Protein AF-A0A6C2UDH4-F1 (afdb_monomer)

Mean predicted aligned error: 11.3 Å

Sequence (331 aa):
MIAALQPVWPNYKELEVYKDGSHGLAPGASGFAGVPMIAIPVRMITENPSVWDLKYEVKTYRDIALELASEAQKTLDYTYEVFVGDDNLIRYPETMQRSEWHGNVYIYNRVFPVMSGAIPLAEAYEIFGIHSDSVKKIDAVNQAMIDFLVADMTFHAVNGAECVRYPYSDEAQEKNPEQSEDFTHGSFDSRDFQLFYQSGRYDFGERYVQAMANTLVEVLDKGKGEFAERLNGKGTAKKGTPISYDGYIWYAAYRPEVYDIIIDHVLKNNIALKDSRYDSYCLFEILKLKDSRGGTPKLIYSNSFDDESSLNDWIIEGPGQVAIENGQLRI

Organism: NCBI:txid2750658

Radius of gyration: 21.18 Å; Cα contacts (8 Å, |Δi|>4): 458; chains: 1; bounding box: 54×56×51 Å

Structure (mmCIF, N/CA/C/O backbone):
data_AF-A0A6C2UDH4-F1
#
_entry.id   AF-A0A6C2UDH4-F1
#
loop_
_atom_site.group_PDB
_atom_site.id
_atom_site.type_symbol
_atom_site.label_atom_id
_atom_site.label_alt_id
_atom_site.label_comp_id
_atom_site.label_asym_id
_atom_site.label_entity_id
_atom_site.label_seq_id
_atom_site.pdbx_PDB_ins_code
_atom_site.Cartn_x
_atom_site.Cartn_y
_atom_site.Cartn_z
_atom_site.occupancy
_atom_site.B_iso_or_equiv
_atom_site.auth_seq_id
_atom_site.auth_comp_id
_atom_site.auth_asym_id
_atom_site.auth_atom_id
_atom_site.pdbx_PDB_model_num
ATOM 1 N N . MET A 1 1 ? 29.841 23.645 -13.293 1.00 33.03 1 MET A N 1
ATOM 2 C CA . MET A 1 1 ? 29.483 22.216 -13.201 1.00 33.03 1 MET A CA 1
ATOM 3 C C . MET A 1 1 ? 28.426 22.111 -12.122 1.00 33.03 1 MET A C 1
ATOM 5 O O . MET A 1 1 ? 28.767 22.232 -10.955 1.00 33.03 1 MET A O 1
ATOM 9 N N . ILE A 1 2 ? 27.155 22.029 -12.508 1.00 31.11 2 ILE A N 1
ATOM 10 C CA . ILE A 1 2 ? 26.091 21.674 -11.566 1.00 31.11 2 ILE A CA 1
ATOM 11 C C . ILE A 1 2 ? 26.262 20.171 -11.371 1.00 31.11 2 ILE A C 1
ATOM 13 O O . ILE A 1 2 ? 26.204 19.426 -12.347 1.00 31.11 2 ILE A O 1
ATOM 17 N N . ALA A 1 3 ? 26.617 19.742 -10.161 1.00 30.36 3 ALA A N 1
ATOM 18 C CA . ALA A 1 3 ? 26.612 18.326 -9.836 1.00 30.36 3 ALA A CA 1
ATOM 19 C C . ALA A 1 3 ? 25.182 17.835 -10.069 1.00 30.36 3 ALA A C 1
ATOM 21 O O . ALA A 1 3 ? 24.257 18.356 -9.446 1.00 30.36 3 ALA A O 1
ATOM 22 N N . ALA A 1 4 ? 24.999 16.911 -11.012 1.00 33.75 4 ALA A N 1
ATOM 23 C CA . ALA A 1 4 ? 23.725 16.241 -11.190 1.00 33.75 4 ALA A CA 1
ATOM 24 C C . ALA A 1 4 ? 23.351 15.634 -9.833 1.00 33.75 4 ALA A C 1
ATOM 26 O O . ALA A 1 4 ? 24.077 14.776 -9.325 1.00 33.75 4 ALA A O 1
ATOM 27 N N . LEU A 1 5 ? 22.278 16.138 -9.223 1.00 31.67 5 LEU A N 1
ATOM 28 C CA . LEU A 1 5 ? 21.636 15.507 -8.078 1.00 31.67 5 LEU A CA 1
ATOM 29 C C . LEU A 1 5 ? 21.154 14.142 -8.566 1.00 31.67 5 LEU A C 1
ATOM 31 O O . LEU A 1 5 ? 20.098 14.026 -9.178 1.00 31.67 5 LEU A O 1
ATOM 35 N N . GLN A 1 6 ? 21.985 13.122 -8.375 1.00 31.03 6 GLN A N 1
ATOM 36 C CA . GLN A 1 6 ? 21.560 11.743 -8.541 1.00 31.03 6 GLN A CA 1
ATOM 37 C C . GLN A 1 6 ? 20.528 11.471 -7.442 1.00 31.03 6 GLN A C 1
ATOM 39 O O . GLN A 1 6 ? 20.797 11.823 -6.286 1.00 31.03 6 GLN A O 1
ATOM 44 N N . PRO A 1 7 ? 19.358 10.895 -7.760 1.00 38.94 7 PRO A N 1
ATOM 45 C CA . PRO A 1 7 ? 18.437 10.462 -6.724 1.00 38.94 7 PRO A CA 1
ATOM 46 C C . PRO A 1 7 ? 19.180 9.530 -5.762 1.00 38.94 7 PRO A C 1
ATOM 48 O O . PRO A 1 7 ? 19.950 8.662 -6.176 1.00 38.94 7 PRO A O 1
ATOM 51 N N . VAL A 1 8 ? 19.013 9.762 -4.459 1.00 37.34 8 VAL A N 1
ATOM 52 C CA . VAL A 1 8 ? 19.563 8.868 -3.440 1.00 37.34 8 VAL A CA 1
ATOM 53 C C . VAL A 1 8 ? 18.753 7.583 -3.516 1.00 37.34 8 VAL A C 1
ATOM 55 O O . VAL A 1 8 ? 17.574 7.565 -3.172 1.00 37.34 8 VAL A O 1
ATOM 58 N N . TRP A 1 9 ? 19.374 6.527 -4.031 1.00 50.94 9 TRP A N 1
ATOM 59 C CA . TRP A 1 9 ? 18.718 5.239 -4.194 1.00 50.94 9 TRP A CA 1
ATOM 60 C C . TRP A 1 9 ? 18.527 4.567 -2.827 1.00 50.94 9 TRP A C 1
ATOM 62 O O . TRP A 1 9 ? 19.480 4.517 -2.051 1.00 50.94 9 TRP A O 1
ATOM 72 N N . PRO A 1 10 ? 17.354 3.984 -2.529 1.00 50.88 10 PRO A N 1
ATOM 73 C CA . PRO A 1 10 ? 17.088 3.262 -1.281 1.00 50.88 10 PRO A CA 1
ATOM 74 C C . PRO A 1 10 ? 17.859 1.932 -1.163 1.00 50.88 10 PRO A C 1
ATOM 76 O O . PRO A 1 10 ? 17.704 1.210 -0.186 1.00 50.88 10 PRO A O 1
ATOM 79 N N . ASN A 1 11 ? 18.736 1.615 -2.122 1.00 50.16 11 ASN A N 1
ATOM 80 C CA . ASN A 1 11 ? 19.504 0.367 -2.232 1.00 50.16 11 ASN A CA 1
ATOM 81 C C . ASN A 1 11 ? 20.548 0.150 -1.119 1.00 50.16 11 ASN A C 1
ATOM 83 O O . ASN A 1 11 ? 21.399 -0.737 -1.226 1.00 50.16 11 ASN A O 1
ATOM 87 N N . TYR A 1 12 ? 20.546 0.966 -0.068 1.00 51.47 12 TYR A N 1
ATOM 88 C CA . TYR A 1 12 ? 21.524 0.860 0.999 1.00 51.47 12 TYR A CA 1
ATOM 89 C C . TYR A 1 12 ? 21.081 -0.162 2.039 1.00 51.47 12 TYR A C 1
ATOM 91 O O . TYR A 1 12 ? 19.993 -0.093 2.604 1.00 51.47 12 TYR A O 1
ATOM 99 N N . LYS A 1 13 ? 21.996 -1.089 2.339 1.00 51.75 13 LYS A N 1
ATOM 100 C CA . LYS A 1 13 ? 21.988 -1.854 3.584 1.00 51.75 13 LYS A CA 1
ATOM 101 C C . LYS A 1 13 ? 22.078 -0.848 4.727 1.00 51.75 13 LYS A C 1
ATOM 103 O O . LYS A 1 13 ? 23.174 -0.391 5.052 1.00 51.75 13 LYS A O 1
ATOM 108 N N . GLU A 1 14 ? 20.948 -0.470 5.306 1.00 51.66 14 GLU A N 1
ATOM 109 C CA . GLU A 1 14 ? 20.968 0.242 6.574 1.00 51.66 14 GLU A CA 1
ATOM 110 C C . GLU A 1 14 ? 21.527 -0.728 7.618 1.00 51.66 14 GLU A C 1
ATOM 112 O O . GLU A 1 14 ? 20.911 -1.731 7.975 1.00 51.66 14 GLU A O 1
ATOM 117 N N . LEU A 1 15 ? 22.766 -0.474 8.031 1.00 54.81 15 LEU A N 1
ATOM 118 C CA . LEU A 1 15 ? 23.363 -1.119 9.186 1.00 54.81 15 LEU A CA 1
ATOM 119 C C . LEU A 1 15 ? 22.998 -0.266 10.396 1.00 54.81 15 LEU A C 1
ATOM 121 O O . LEU A 1 15 ? 23.432 0.881 10.505 1.00 54.81 15 LEU A O 1
ATOM 125 N N . GLU A 1 16 ? 22.192 -0.814 11.298 1.00 55.91 16 GLU A N 1
ATOM 126 C CA . GLU A 1 16 ? 21.960 -0.196 12.596 1.00 55.91 16 GLU A CA 1
ATOM 127 C C . GLU A 1 16 ? 23.216 -0.417 13.448 1.00 55.91 16 GLU A C 1
ATOM 129 O O . GLU A 1 16 ? 23.637 -1.557 13.667 1.00 55.91 16 GLU A O 1
ATOM 134 N N . VAL A 1 17 ? 23.838 0.680 13.891 1.00 57.19 17 VAL A N 1
ATOM 135 C CA . VAL A 1 17 ? 24.958 0.645 14.839 1.00 57.19 17 VAL A CA 1
ATOM 136 C C . VAL A 1 17 ? 24.384 0.722 16.247 1.00 57.19 17 VAL A C 1
ATOM 138 O O . VAL A 1 17 ? 23.840 1.751 16.653 1.00 57.19 17 VAL A O 1
ATOM 141 N N . TYR A 1 18 ? 24.503 -0.367 16.999 1.00 57.31 18 TYR A N 1
ATOM 142 C CA . TYR A 1 18 ? 23.990 -0.445 18.363 1.00 57.31 18 TYR A CA 1
ATOM 143 C C . TYR A 1 18 ? 24.961 0.188 19.371 1.00 57.31 18 TYR A C 1
ATOM 145 O O . TYR A 1 18 ? 26.121 0.480 19.077 1.00 57.31 18 TYR A O 1
ATOM 153 N N . LYS A 1 19 ? 24.482 0.415 20.604 1.00 58.91 19 LYS A N 1
ATOM 154 C CA . LYS A 1 19 ? 25.252 1.062 21.688 1.00 58.91 19 LYS A CA 1
ATOM 155 C C . LYS A 1 19 ? 26.548 0.328 22.058 1.00 58.91 19 LYS A C 1
ATOM 157 O O . LYS A 1 19 ? 27.439 0.951 22.628 1.00 58.91 19 LYS A O 1
ATOM 162 N N . ASP A 1 20 ? 26.637 -0.967 21.771 1.00 64.12 20 ASP A N 1
ATOM 163 C CA . ASP A 1 20 ? 27.821 -1.802 21.995 1.00 64.12 20 ASP A CA 1
ATOM 164 C C . ASP A 1 20 ? 28.807 -1.798 20.808 1.00 64.12 20 ASP A C 1
ATOM 166 O O . ASP A 1 20 ? 29.849 -2.448 20.870 1.00 64.12 20 ASP A O 1
ATOM 170 N N . GLY A 1 21 ? 28.505 -1.048 19.742 1.00 54.22 21 GLY A N 1
ATOM 171 C CA . GLY A 1 21 ? 29.317 -0.959 18.529 1.00 54.22 21 GLY A CA 1
ATOM 172 C C . GLY A 1 21 ? 29.121 -2.120 17.550 1.00 54.22 21 GLY A C 1
ATOM 173 O O . GLY A 1 21 ? 29.803 -2.162 16.522 1.00 54.22 21 GLY A O 1
ATOM 174 N N . SER A 1 22 ? 28.209 -3.054 17.837 1.00 56.75 22 SER A N 1
ATOM 175 C CA . SER A 1 22 ? 27.796 -4.076 16.876 1.00 56.75 22 SER A CA 1
ATOM 176 C C . SER A 1 22 ? 26.970 -3.464 15.738 1.00 56.75 22 SER A C 1
ATOM 178 O O . SER A 1 22 ? 26.375 -2.392 15.874 1.00 56.75 22 SER A O 1
ATOM 180 N N . HIS A 1 23 ? 26.975 -4.146 14.592 1.00 50.62 23 HIS A N 1
ATOM 181 C CA . HIS A 1 23 ? 26.212 -3.758 13.409 1.00 50.62 23 HIS A CA 1
ATOM 182 C C . HIS A 1 23 ? 25.190 -4.854 13.120 1.00 50.62 23 HIS A C 1
ATOM 184 O O . HIS A 1 23 ? 25.575 -6.002 12.894 1.00 50.62 23 HIS A O 1
ATOM 190 N N . GLY A 1 24 ? 23.909 -4.503 13.086 1.00 51.31 24 GLY A N 1
ATOM 191 C CA . GLY A 1 24 ? 22.845 -5.390 12.620 1.00 51.31 24 GLY A CA 1
ATOM 192 C C . GLY A 1 24 ? 22.202 -4.847 11.353 1.00 51.31 24 GLY A C 1
ATOM 193 O O . GLY A 1 24 ? 22.297 -3.654 11.071 1.00 51.31 24 GLY A O 1
ATOM 194 N N . LEU A 1 25 ? 21.527 -5.709 10.593 1.00 53.38 25 LEU A N 1
ATOM 195 C CA . LEU A 1 25 ? 20.581 -5.226 9.589 1.00 53.38 25 LEU A CA 1
ATOM 196 C C . LEU A 1 25 ? 19.527 -4.381 10.315 1.00 53.38 25 LEU A C 1
ATOM 198 O O . LEU A 1 25 ? 18.934 -4.845 11.293 1.00 53.38 25 LEU A O 1
ATOM 202 N N . ALA A 1 26 ? 19.335 -3.137 9.881 1.00 54.84 26 ALA A N 1
ATOM 203 C CA . ALA A 1 26 ? 18.184 -2.361 10.309 1.00 54.84 26 ALA A CA 1
ATOM 204 C C . ALA A 1 26 ? 16.909 -3.111 9.882 1.00 54.84 26 ALA A C 1
ATOM 206 O O . ALA A 1 26 ? 16.942 -3.837 8.881 1.00 54.84 26 ALA A O 1
ATOM 207 N N . PRO A 1 27 ? 15.785 -2.964 10.605 1.00 51.91 27 PRO A N 1
ATOM 208 C CA . PRO A 1 27 ? 14.504 -3.487 10.150 1.00 51.91 27 PRO A CA 1
ATOM 209 C C . PRO A 1 27 ? 14.171 -2.871 8.785 1.00 51.91 27 PRO A C 1
ATOM 211 O O . PRO A 1 27 ? 13.689 -1.745 8.694 1.00 51.91 27 PRO A O 1
ATOM 214 N N . GLY A 1 28 ? 14.484 -3.616 7.721 1.00 46.00 28 GLY A N 1
ATOM 215 C CA . GLY A 1 28 ? 14.594 -3.115 6.351 1.00 46.00 28 GLY A CA 1
ATOM 216 C C . GLY A 1 28 ? 13.307 -2.540 5.768 1.00 46.00 28 GLY A C 1
ATOM 217 O O . GLY A 1 28 ? 13.351 -1.886 4.734 1.00 46.00 28 GLY A O 1
ATOM 218 N N . ALA A 1 29 ? 12.172 -2.693 6.444 1.00 49.12 29 ALA A N 1
ATOM 219 C CA . ALA A 1 29 ? 10.914 -2.107 6.023 1.00 49.12 29 ALA A CA 1
ATOM 220 C C . ALA A 1 29 ? 10.953 -0.577 5.819 1.00 49.12 29 ALA A C 1
ATOM 222 O O . ALA A 1 29 ? 10.286 -0.084 4.917 1.00 49.12 29 ALA A O 1
ATOM 223 N N . SER A 1 30 ? 11.752 0.186 6.581 1.00 48.69 30 SER A N 1
ATOM 224 C CA . SER A 1 30 ? 11.913 1.632 6.323 1.00 48.69 30 SER A CA 1
ATOM 225 C C . SER A 1 30 ? 12.768 1.933 5.090 1.00 48.69 30 SER A C 1
ATOM 227 O O . SER A 1 30 ? 12.485 2.897 4.383 1.00 48.69 30 SER A O 1
ATOM 229 N N . GLY A 1 31 ? 13.779 1.106 4.809 1.00 52.03 31 GLY A N 1
ATOM 230 C CA . GLY A 1 31 ? 14.646 1.251 3.635 1.00 52.03 31 GLY A CA 1
ATOM 231 C C . GLY A 1 31 ? 13.957 0.821 2.338 1.00 52.03 31 GLY A C 1
ATOM 232 O O . GLY A 1 31 ? 14.077 1.490 1.316 1.00 52.03 31 GLY A O 1
ATOM 233 N N . PHE A 1 32 ? 13.162 -0.252 2.379 1.00 59.91 32 PHE A N 1
ATOM 234 C CA . PHE A 1 32 ? 12.452 -0.774 1.207 1.00 59.91 32 PHE A CA 1
ATOM 235 C C . PHE A 1 32 ? 11.132 -0.045 0.911 1.00 59.91 32 PHE A C 1
ATOM 237 O O . PHE A 1 32 ? 10.634 -0.125 -0.209 1.00 59.91 32 PHE A O 1
ATOM 244 N N . ALA A 1 33 ? 10.595 0.736 1.857 1.00 58.16 33 ALA A N 1
ATOM 245 C CA . ALA A 1 33 ? 9.424 1.591 1.627 1.00 58.16 33 ALA A CA 1
ATOM 246 C C . ALA A 1 33 ? 9.646 2.679 0.557 1.00 58.16 33 ALA A C 1
ATOM 248 O O . ALA A 1 33 ? 8.698 3.341 0.142 1.00 58.16 33 ALA A O 1
ATOM 249 N N . GLY A 1 34 ? 10.885 2.864 0.087 1.00 67.56 34 GLY A N 1
ATOM 250 C CA . GLY A 1 34 ? 11.201 3.725 -1.049 1.00 67.56 34 GLY A CA 1
ATOM 251 C C . GLY A 1 34 ? 10.910 3.110 -2.424 1.00 67.56 34 GLY A C 1
ATOM 252 O O . GLY A 1 34 ? 10.870 3.859 -3.397 1.00 67.56 34 GLY A O 1
ATOM 253 N N . VAL A 1 35 ? 10.690 1.790 -2.543 1.00 77.75 35 VAL A N 1
ATOM 254 C CA . VAL A 1 35 ? 10.444 1.137 -3.849 1.00 77.75 35 VAL A CA 1
ATOM 255 C C . VAL A 1 35 ? 9.251 1.756 -4.597 1.00 77.75 35 VAL A C 1
ATOM 257 O O . VAL A 1 35 ? 9.420 2.070 -5.778 1.00 77.75 35 VAL A O 1
ATOM 260 N N . PRO A 1 36 ? 8.096 2.048 -3.956 1.00 77.94 36 PRO A N 1
ATOM 261 C CA . PRO A 1 36 ? 6.997 2.764 -4.606 1.00 77.94 36 PRO A CA 1
ATOM 262 C C . PRO A 1 36 ? 7.407 4.101 -5.241 1.00 77.94 36 PRO A C 1
ATOM 264 O O . PRO A 1 36 ? 6.952 4.420 -6.337 1.00 77.94 36 PRO A O 1
ATOM 267 N N . MET A 1 37 ? 8.319 4.859 -4.616 1.00 73.75 37 MET A N 1
ATOM 268 C CA . MET A 1 37 ? 8.774 6.158 -5.140 1.00 73.75 37 MET A CA 1
ATOM 269 C C . MET A 1 37 ? 9.516 6.036 -6.478 1.00 73.75 37 MET A C 1
ATOM 271 O O . MET A 1 37 ? 9.557 6.998 -7.242 1.00 73.75 37 MET A O 1
ATOM 275 N N . ILE A 1 38 ? 10.097 4.867 -6.763 1.00 81.38 38 ILE A N 1
ATOM 276 C CA . ILE A 1 38 ? 10.789 4.572 -8.024 1.00 81.38 38 ILE A CA 1
ATOM 277 C C . ILE A 1 38 ? 9.836 3.887 -9.007 1.00 81.38 38 ILE A C 1
ATOM 279 O O . ILE A 1 38 ? 9.791 4.251 -10.182 1.00 81.38 38 ILE A O 1
ATOM 283 N N . ALA A 1 39 ? 9.059 2.914 -8.532 1.00 84.00 39 ALA A N 1
ATOM 284 C CA . ALA A 1 39 ? 8.204 2.083 -9.372 1.00 84.00 39 ALA A CA 1
ATOM 285 C C . ALA A 1 39 ? 6.995 2.846 -9.948 1.00 84.00 39 ALA A C 1
ATOM 287 O O . ALA A 1 39 ? 6.574 2.559 -11.068 1.00 84.00 39 ALA A O 1
ATOM 288 N N . ILE A 1 40 ? 6.469 3.857 -9.243 1.00 81.31 40 ILE A N 1
ATOM 289 C CA . ILE A 1 40 ? 5.357 4.683 -9.744 1.00 81.31 40 ILE A CA 1
ATOM 290 C C . ILE A 1 40 ? 5.755 5.447 -11.024 1.00 81.31 40 ILE A C 1
ATOM 292 O O . ILE A 1 40 ? 5.081 5.261 -12.039 1.00 81.31 40 ILE A O 1
ATOM 296 N N . PRO A 1 41 ? 6.851 6.238 -11.059 1.00 84.06 41 PRO A N 1
ATOM 297 C CA . PRO A 1 41 ? 7.319 6.859 -12.300 1.00 84.06 41 PRO A CA 1
ATOM 298 C C . PRO A 1 41 ? 7.577 5.863 -13.438 1.00 84.06 41 PRO A C 1
ATOM 300 O O . PRO A 1 41 ? 7.275 6.169 -14.592 1.00 84.06 41 PRO A O 1
ATOM 303 N N . VAL A 1 42 ? 8.104 4.669 -13.130 1.00 89.44 42 VAL A N 1
ATOM 304 C CA . VAL A 1 42 ? 8.303 3.600 -14.124 1.00 89.44 42 VAL A CA 1
ATOM 305 C C . VAL A 1 42 ? 6.975 3.234 -14.770 1.00 89.44 42 VAL A C 1
ATOM 307 O O . VAL A 1 42 ? 6.864 3.289 -15.994 1.00 89.44 42 VAL A O 1
ATOM 310 N N . ARG A 1 43 ? 5.955 2.915 -13.969 1.00 84.75 43 ARG A N 1
ATOM 311 C CA . ARG A 1 43 ? 4.621 2.581 -14.472 1.00 84.75 43 ARG A CA 1
ATOM 312 C C . ARG A 1 43 ? 4.008 3.730 -15.265 1.00 84.75 43 ARG A C 1
ATOM 314 O O . ARG A 1 43 ? 3.559 3.493 -16.380 1.00 84.75 43 ARG A O 1
ATOM 321 N N . MET A 1 44 ? 4.077 4.965 -14.759 1.00 85.38 44 MET A N 1
ATOM 322 C CA . MET A 1 44 ? 3.554 6.148 -15.458 1.00 85.38 44 MET A CA 1
ATOM 323 C C . MET A 1 44 ? 4.149 6.303 -16.861 1.00 85.38 44 MET A C 1
ATOM 325 O O . MET A 1 44 ? 3.420 6.559 -17.813 1.00 85.38 44 MET A O 1
ATOM 329 N N . ILE A 1 45 ? 5.464 6.139 -17.017 1.00 88.12 45 ILE A N 1
ATOM 330 C CA . ILE A 1 45 ? 6.095 6.189 -18.341 1.00 88.12 45 ILE A CA 1
ATOM 331 C C . ILE A 1 45 ? 5.669 4.980 -19.179 1.00 88.12 45 ILE A C 1
ATOM 333 O O . ILE A 1 45 ? 5.366 5.110 -20.364 1.00 88.12 45 ILE A O 1
ATOM 337 N N . THR A 1 46 ? 5.650 3.796 -18.576 1.00 90.12 46 THR A N 1
ATOM 338 C CA . THR A 1 46 ?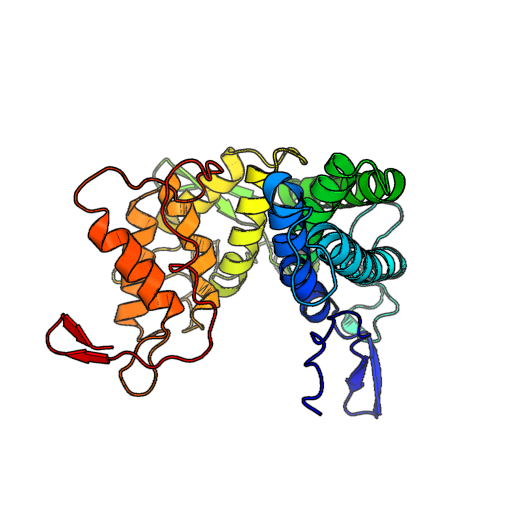 5.423 2.537 -19.288 1.00 90.12 46 THR A CA 1
ATOM 339 C C . THR A 1 46 ? 3.998 2.428 -19.837 1.00 90.12 46 THR A C 1
ATOM 341 O O . THR A 1 46 ? 3.823 2.030 -20.985 1.00 90.12 46 THR A O 1
ATOM 344 N N . GLU A 1 47 ? 2.988 2.872 -19.090 1.00 88.88 47 GLU A N 1
ATOM 345 C CA . GLU A 1 47 ? 1.584 2.905 -19.526 1.00 88.88 47 GLU A CA 1
ATOM 346 C C . GLU A 1 47 ? 1.306 3.958 -20.616 1.00 88.88 47 GLU A C 1
ATOM 348 O O . GLU A 1 47 ? 0.241 3.936 -21.231 1.00 88.88 47 GLU A O 1
ATOM 353 N N . ASN A 1 48 ? 2.262 4.851 -20.907 1.00 90.56 48 ASN A N 1
ATOM 354 C CA . ASN A 1 48 ? 2.098 5.948 -21.860 1.00 90.56 48 ASN A CA 1
ATOM 355 C C . ASN A 1 48 ? 3.119 5.889 -23.011 1.00 90.56 48 ASN A C 1
ATOM 357 O O . ASN A 1 48 ? 4.071 6.673 -23.045 1.00 90.56 48 ASN A O 1
ATOM 361 N N . PRO A 1 49 ? 2.916 5.022 -24.024 1.00 92.38 49 PRO A N 1
ATOM 362 C CA . PRO A 1 49 ? 3.834 4.897 -25.158 1.00 92.38 49 PRO A CA 1
ATOM 363 C C . PRO A 1 49 ? 4.109 6.199 -25.919 1.00 92.38 49 PRO A C 1
ATOM 365 O O . PRO A 1 49 ? 5.171 6.351 -26.518 1.00 92.38 49 PRO A O 1
ATOM 368 N N . SER A 1 50 ? 3.183 7.161 -25.879 1.00 94.44 50 SER A N 1
ATOM 369 C CA . SER A 1 50 ? 3.333 8.468 -26.531 1.00 94.44 50 SER A CA 1
ATOM 370 C C . SER A 1 50 ? 4.506 9.293 -25.993 1.00 94.44 50 SER A C 1
ATOM 372 O O . SER A 1 50 ? 5.039 10.124 -26.729 1.00 94.44 50 SER A O 1
ATOM 374 N N . VAL A 1 51 ? 4.936 9.067 -24.744 1.00 92.56 51 VAL A N 1
ATOM 375 C CA . VAL A 1 51 ? 6.078 9.783 -24.155 1.00 92.56 51 VAL A CA 1
ATOM 376 C C . VAL A 1 51 ? 7.403 9.047 -24.325 1.00 92.56 51 VAL A C 1
ATOM 378 O O . VAL A 1 51 ? 8.447 9.640 -24.071 1.00 92.56 51 VAL A O 1
ATOM 381 N N . TRP A 1 52 ? 7.398 7.785 -24.768 1.00 93.31 52 TRP A N 1
ATOM 382 C CA . TRP A 1 52 ? 8.583 6.919 -24.745 1.00 93.31 52 TRP A CA 1
ATOM 383 C C . TRP A 1 52 ? 9.786 7.509 -25.475 1.00 93.31 52 TRP A C 1
ATOM 385 O O . TRP A 1 52 ? 10.884 7.460 -24.928 1.00 93.31 52 TRP A O 1
ATOM 395 N N . ASP A 1 53 ? 9.572 8.096 -26.655 1.00 96.38 53 ASP A N 1
ATOM 396 C CA . ASP A 1 53 ? 10.632 8.677 -27.489 1.00 96.38 53 ASP A CA 1
ATOM 397 C C . ASP A 1 53 ? 10.941 10.148 -27.157 1.00 96.38 53 ASP A C 1
ATOM 399 O O . ASP A 1 53 ? 11.922 10.710 -27.662 1.00 96.38 53 ASP A O 1
ATOM 403 N N . LEU A 1 54 ? 10.130 10.788 -26.302 1.00 95.62 54 LEU A N 1
ATOM 404 C CA . LEU A 1 54 ? 10.435 12.123 -25.792 1.00 95.62 54 LEU A CA 1
ATOM 405 C C . LEU A 1 54 ? 11.702 12.057 -24.938 1.00 95.62 54 LEU A C 1
ATOM 407 O O . LEU A 1 54 ? 12.013 11.033 -24.326 1.00 95.62 54 LEU A O 1
ATOM 411 N N . LYS A 1 55 ? 12.453 13.158 -24.904 1.00 91.81 55 LYS A N 1
ATOM 412 C CA . LYS A 1 55 ? 13.746 13.210 -24.221 1.00 91.81 55 LYS A CA 1
ATOM 413 C C . LYS A 1 55 ? 13.721 14.155 -23.037 1.00 91.81 55 LYS A C 1
ATOM 415 O O . LYS A 1 55 ? 13.264 15.289 -23.160 1.00 91.81 55 LYS A O 1
ATOM 420 N N . TYR A 1 56 ? 14.316 13.699 -21.943 1.00 86.56 56 TYR A N 1
ATOM 421 C CA . TYR A 1 56 ? 14.772 14.547 -20.854 1.00 86.56 56 TYR A CA 1
ATOM 422 C C . TYR A 1 56 ? 16.303 14.549 -20.875 1.00 86.56 56 TYR A C 1
ATOM 424 O O . TYR A 1 56 ? 16.949 13.501 -20.803 1.00 86.56 56 TYR A O 1
ATOM 432 N N . GLU A 1 57 ? 16.883 15.735 -21.064 1.00 89.38 57 GLU A N 1
ATOM 433 C CA . GLU A 1 57 ? 18.296 15.906 -21.415 1.00 89.38 57 GLU A CA 1
ATOM 434 C C . GLU A 1 57 ? 18.695 15.057 -22.641 1.00 89.38 57 GLU A C 1
ATOM 436 O O . GLU A 1 57 ? 18.308 15.361 -23.770 1.00 89.38 57 GLU A O 1
ATOM 441 N N . VAL A 1 58 ? 19.478 13.994 -22.437 1.00 91.06 58 VAL A N 1
ATOM 442 C CA . VAL A 1 58 ? 19.999 13.122 -23.501 1.00 91.06 58 VAL A CA 1
ATOM 443 C C . VAL A 1 58 ? 19.329 11.748 -23.554 1.00 91.06 58 VAL A C 1
ATOM 445 O O . VAL A 1 58 ? 19.561 11.017 -24.518 1.00 91.06 58 VAL A O 1
ATOM 448 N N . LYS A 1 59 ? 18.510 11.392 -22.557 1.00 93.19 59 LYS A N 1
ATOM 449 C CA . LYS A 1 59 ? 17.862 10.077 -22.440 1.00 93.19 59 LYS A CA 1
ATOM 450 C C . LYS A 1 59 ? 16.407 10.157 -22.886 1.00 93.19 59 LYS A C 1
ATOM 452 O O . LYS A 1 59 ? 15.746 11.171 -22.665 1.00 93.19 59 LYS A O 1
ATOM 457 N N . THR A 1 60 ? 15.911 9.096 -23.517 1.00 96.25 60 THR A N 1
ATOM 458 C CA . THR A 1 60 ? 14.470 8.969 -23.762 1.00 96.25 60 THR A CA 1
ATOM 459 C C . THR A 1 60 ? 13.746 8.643 -22.452 1.00 96.25 60 THR A C 1
ATOM 461 O O . THR A 1 60 ? 14.358 8.077 -21.542 1.00 96.25 60 THR A O 1
ATOM 464 N N . TYR A 1 61 ? 12.457 8.966 -22.323 1.00 92.50 61 TYR A N 1
ATOM 465 C CA . TYR A 1 61 ? 11.696 8.545 -21.138 1.00 92.50 61 TYR A CA 1
ATOM 466 C C . TYR A 1 61 ? 11.671 7.023 -21.004 1.00 92.50 61 TYR A C 1
ATOM 468 O O . TYR A 1 61 ? 11.743 6.517 -19.887 1.00 92.50 61 TYR A O 1
ATOM 476 N N . ARG A 1 62 ? 11.665 6.284 -22.120 1.00 95.00 62 ARG A N 1
ATOM 477 C CA . ARG A 1 62 ? 11.804 4.825 -22.090 1.00 95.00 62 ARG A CA 1
ATOM 478 C C . ARG A 1 62 ? 13.123 4.379 -21.452 1.00 95.00 62 ARG A C 1
ATOM 480 O O . ARG A 1 62 ? 13.102 3.501 -20.595 1.00 95.00 62 ARG A O 1
ATOM 487 N N . ASP A 1 63 ? 14.251 4.988 -21.822 1.00 95.38 63 ASP A N 1
ATOM 488 C CA . ASP A 1 63 ? 15.552 4.672 -21.209 1.00 95.38 63 ASP A CA 1
ATOM 489 C C . ASP A 1 63 ? 15.558 4.995 -19.709 1.00 95.38 63 ASP A C 1
ATOM 491 O O . ASP A 1 63 ? 16.063 4.210 -18.908 1.00 95.38 63 ASP A O 1
ATOM 495 N N . ILE A 1 64 ? 14.957 6.127 -19.323 1.00 93.19 64 ILE A N 1
ATOM 496 C CA . ILE A 1 64 ? 14.813 6.532 -17.917 1.00 93.19 64 ILE A CA 1
ATOM 497 C C . ILE A 1 64 ? 13.981 5.502 -17.146 1.00 93.19 64 ILE A C 1
ATOM 499 O O . ILE A 1 64 ? 14.397 5.068 -16.076 1.00 93.19 64 ILE A O 1
ATOM 503 N N . ALA A 1 65 ? 12.841 5.064 -17.686 1.00 93.00 65 ALA A N 1
ATOM 504 C CA . ALA A 1 65 ? 11.999 4.055 -17.047 1.00 93.00 65 ALA A CA 1
ATOM 505 C C . ALA A 1 65 ? 12.736 2.724 -16.859 1.00 93.00 65 ALA A C 1
ATOM 507 O O . ALA A 1 65 ? 12.648 2.129 -15.790 1.00 93.00 65 ALA A O 1
ATOM 508 N N . LEU A 1 66 ? 13.505 2.274 -17.855 1.00 94.38 66 LEU A N 1
ATOM 509 C CA . LEU A 1 66 ? 14.299 1.045 -17.749 1.00 94.38 66 LEU A CA 1
ATOM 510 C C . LEU A 1 66 ? 15.412 1.152 -16.695 1.00 94.38 66 LEU A C 1
ATOM 512 O O . LEU A 1 66 ? 15.675 0.189 -15.976 1.00 94.38 66 LEU A O 1
ATOM 516 N N . GLU A 1 67 ? 16.055 2.313 -16.572 1.00 92.44 67 GLU A N 1
ATOM 517 C CA . GLU A 1 67 ? 17.065 2.565 -15.540 1.00 92.44 67 GLU A CA 1
ATOM 518 C C . GLU A 1 67 ? 16.451 2.583 -14.136 1.00 92.44 67 GLU A C 1
ATOM 520 O O . GLU A 1 67 ? 16.941 1.885 -13.250 1.00 92.44 67 GLU A O 1
ATOM 525 N N . LEU A 1 68 ? 15.338 3.299 -13.949 1.00 90.12 68 LEU A N 1
ATOM 526 C CA . LEU A 1 68 ? 14.585 3.308 -12.692 1.00 90.12 68 LEU A CA 1
ATOM 527 C C . LEU A 1 68 ? 14.110 1.899 -12.310 1.00 90.12 68 LEU A C 1
ATOM 529 O O . LEU A 1 68 ? 14.282 1.477 -11.167 1.00 90.12 68 LEU A O 1
ATOM 533 N N . ALA A 1 69 ? 13.571 1.147 -13.272 1.00 92.00 69 ALA A N 1
ATOM 534 C CA . ALA A 1 69 ? 13.129 -0.228 -13.069 1.00 92.00 69 ALA A CA 1
ATOM 535 C C . ALA A 1 69 ? 14.286 -1.145 -12.644 1.00 92.00 69 ALA A C 1
ATOM 537 O O . ALA A 1 69 ? 14.118 -1.989 -11.767 1.00 92.00 69 ALA A O 1
ATOM 538 N N . SER A 1 70 ? 15.472 -0.966 -13.231 1.00 90.44 70 SER A N 1
ATOM 539 C CA . SER A 1 70 ? 16.681 -1.706 -12.855 1.00 90.44 70 SER A CA 1
ATOM 540 C C . SER A 1 70 ? 17.131 -1.390 -11.425 1.00 90.44 70 SER A C 1
ATOM 542 O O . SER A 1 70 ? 17.501 -2.296 -10.680 1.00 90.44 70 SER A O 1
ATOM 544 N N . GLU A 1 71 ? 17.063 -0.126 -10.997 1.00 85.50 71 GLU A N 1
ATOM 545 C CA . GLU A 1 71 ? 17.389 0.239 -9.613 1.00 85.50 71 GLU A CA 1
ATOM 546 C C . GLU A 1 71 ? 16.373 -0.313 -8.607 1.00 85.50 71 GLU A C 1
ATOM 548 O O . GLU A 1 71 ? 16.784 -0.848 -7.578 1.00 85.50 71 GLU A O 1
ATOM 553 N N . ALA A 1 72 ? 15.073 -0.259 -8.917 1.00 86.88 72 ALA A N 1
ATOM 554 C CA . ALA A 1 72 ? 14.033 -0.869 -8.086 1.00 86.88 72 ALA A CA 1
ATOM 555 C C . ALA A 1 72 ? 14.213 -2.394 -7.969 1.00 86.88 72 ALA A C 1
ATOM 557 O O . ALA A 1 72 ? 14.084 -2.954 -6.879 1.00 86.88 72 ALA A O 1
ATOM 558 N N . GLN A 1 73 ? 14.586 -3.064 -9.066 1.00 89.56 73 GLN A N 1
ATOM 559 C CA . GLN A 1 73 ? 14.836 -4.506 -9.067 1.00 89.56 73 GLN A CA 1
ATOM 560 C C . GLN A 1 73 ? 15.974 -4.899 -8.133 1.00 89.56 73 GLN A C 1
ATOM 562 O O . GLN A 1 73 ? 15.857 -5.905 -7.447 1.00 89.56 73 GLN A O 1
ATOM 567 N N . LYS A 1 74 ? 17.048 -4.105 -8.042 1.00 85.50 74 LYS A N 1
ATOM 568 C CA . LYS A 1 74 ? 18.137 -4.382 -7.090 1.00 85.50 74 LYS A CA 1
ATOM 569 C C . LYS A 1 74 ? 17.641 -4.382 -5.648 1.00 85.50 74 LYS A C 1
ATOM 571 O O . LYS A 1 74 ? 18.106 -5.197 -4.852 1.00 85.50 74 LYS A O 1
ATOM 576 N N . THR A 1 75 ? 16.711 -3.481 -5.310 1.00 80.62 75 THR A N 1
ATOM 577 C CA . THR A 1 75 ? 16.078 -3.483 -3.988 1.00 80.62 75 THR A CA 1
ATOM 578 C C . THR A 1 75 ? 15.294 -4.778 -3.777 1.00 80.62 75 THR A C 1
ATOM 580 O O . THR A 1 75 ? 15.517 -5.455 -2.777 1.00 80.62 75 THR A O 1
ATOM 583 N N . LEU A 1 76 ? 14.431 -5.157 -4.730 1.00 86.94 76 LEU A N 1
ATOM 584 C CA . LEU A 1 76 ? 13.618 -6.374 -4.627 1.00 86.94 76 LEU A CA 1
ATOM 585 C C . LEU A 1 76 ? 14.460 -7.649 -4.590 1.00 86.94 76 LEU A C 1
ATOM 587 O O . LEU A 1 76 ? 14.176 -8.530 -3.789 1.00 86.94 76 LEU A O 1
ATOM 591 N N . ASP A 1 77 ? 15.509 -7.744 -5.405 1.00 87.56 77 ASP A N 1
ATOM 592 C CA . ASP A 1 77 ? 16.418 -8.890 -5.424 1.00 87.56 77 ASP A CA 1
ATOM 593 C C . ASP A 1 77 ? 17.059 -9.089 -4.054 1.00 87.56 77 ASP A C 1
ATOM 595 O O . ASP A 1 77 ? 17.037 -10.199 -3.526 1.00 87.56 77 ASP A O 1
ATOM 599 N N . TYR A 1 78 ? 17.550 -8.009 -3.442 1.00 82.94 78 TYR A N 1
ATOM 600 C CA . TYR A 1 78 ? 18.089 -8.061 -2.088 1.00 82.94 78 TYR A CA 1
ATOM 601 C C . TYR A 1 78 ? 17.018 -8.434 -1.057 1.00 82.94 78 TYR A C 1
ATOM 603 O O . TYR A 1 78 ? 17.258 -9.294 -0.207 1.00 82.94 78 TYR A O 1
ATOM 611 N N . THR A 1 79 ? 15.826 -7.828 -1.128 1.00 81.81 79 THR A N 1
ATOM 612 C CA . THR A 1 79 ? 14.728 -8.166 -0.216 1.00 81.81 79 THR A CA 1
ATOM 613 C C . THR A 1 79 ? 14.359 -9.645 -0.331 1.00 81.81 79 THR A C 1
ATOM 615 O O . THR A 1 79 ? 14.209 -10.330 0.676 1.00 81.81 79 THR A O 1
ATOM 618 N N . TYR A 1 80 ? 14.267 -10.171 -1.548 1.00 87.31 80 TYR A N 1
ATOM 619 C CA . TYR A 1 80 ? 13.899 -11.560 -1.789 1.00 87.31 80 TYR A CA 1
ATOM 620 C C . TYR A 1 80 ? 15.032 -12.544 -1.495 1.00 87.31 80 TYR A C 1
ATOM 622 O O . TYR A 1 80 ? 14.761 -13.702 -1.210 1.00 87.31 80 TYR A O 1
ATOM 630 N N . GLU A 1 81 ? 16.293 -12.128 -1.574 1.00 83.69 81 GLU A N 1
ATOM 631 C CA . GLU A 1 81 ? 17.429 -12.962 -1.170 1.00 83.69 81 GLU A CA 1
ATOM 632 C C . GLU A 1 81 ? 17.508 -13.108 0.355 1.00 83.69 81 GLU A C 1
ATOM 634 O O . GLU A 1 81 ? 17.853 -14.174 0.857 1.00 83.69 81 GLU A O 1
ATOM 639 N N . VAL A 1 82 ? 17.205 -12.039 1.097 1.00 77.75 82 VAL A N 1
ATOM 640 C CA . VAL A 1 82 ? 17.461 -11.981 2.544 1.00 77.75 82 VAL A CA 1
ATOM 641 C C . VAL A 1 82 ? 16.229 -12.274 3.398 1.00 77.75 82 VAL A C 1
ATOM 643 O O . VAL A 1 82 ? 16.375 -12.837 4.481 1.00 77.75 82 VAL A O 1
ATOM 646 N N . PHE A 1 83 ? 15.038 -11.872 2.951 1.00 81.44 83 PHE A N 1
ATOM 647 C CA . PHE A 1 83 ? 13.829 -11.855 3.784 1.00 81.44 83 PHE A CA 1
ATOM 648 C C . PHE A 1 83 ? 12.752 -12.839 3.318 1.00 81.44 83 PHE A C 1
ATOM 650 O O . PHE A 1 83 ? 11.842 -13.135 4.086 1.00 81.44 83 PHE A O 1
ATOM 657 N N . VAL A 1 84 ? 12.813 -13.345 2.084 1.00 87.12 84 VAL A N 1
ATOM 658 C CA . VAL A 1 84 ? 11.804 -14.282 1.571 1.00 87.12 84 VAL A CA 1
ATOM 659 C C . VAL A 1 84 ? 12.210 -15.721 1.879 1.00 87.12 84 VAL A C 1
ATOM 661 O O . VAL A 1 84 ? 13.302 -16.153 1.516 1.00 87.12 84 VAL A O 1
ATOM 664 N N . GLY A 1 85 ? 11.323 -16.456 2.553 1.00 87.12 85 GLY A N 1
ATOM 665 C CA . GLY A 1 85 ? 11.485 -17.889 2.816 1.00 87.12 85 GLY A CA 1
ATOM 666 C C . GLY A 1 85 ? 11.063 -18.780 1.640 1.00 87.12 85 GLY A C 1
ATOM 667 O O . GLY A 1 85 ? 10.519 -18.306 0.645 1.00 87.12 85 GLY A O 1
ATOM 668 N N . ASP A 1 86 ? 11.255 -20.095 1.782 1.00 89.56 86 ASP A N 1
ATOM 669 C CA . ASP A 1 86 ? 10.876 -21.101 0.767 1.00 89.56 86 ASP A CA 1
ATOM 670 C C . ASP A 1 86 ? 9.364 -21.138 0.466 1.00 89.56 86 ASP A C 1
ATOM 672 O O . ASP A 1 86 ? 8.934 -21.638 -0.572 1.00 89.56 86 ASP A O 1
ATOM 676 N N . ASP A 1 87 ? 8.549 -20.608 1.376 1.00 90.88 87 ASP A N 1
ATOM 677 C CA . ASP A 1 87 ? 7.100 -20.449 1.246 1.00 90.88 87 ASP A CA 1
ATOM 678 C C . ASP A 1 87 ? 6.682 -19.095 0.646 1.00 90.88 87 ASP A C 1
ATOM 680 O O . ASP A 1 87 ? 5.499 -18.766 0.627 1.00 90.88 87 ASP A O 1
ATOM 684 N N . ASN A 1 88 ? 7.645 -18.328 0.129 1.00 95.06 88 ASN A N 1
ATOM 685 C CA . ASN A 1 88 ? 7.478 -17.014 -0.492 1.00 95.06 88 ASN A CA 1
ATOM 686 C C . ASN A 1 88 ? 7.001 -15.890 0.444 1.00 95.06 88 ASN A C 1
ATOM 688 O O . ASN A 1 88 ? 6.673 -14.802 -0.026 1.00 95.06 88 ASN A O 1
ATOM 692 N N . LEU A 1 89 ? 7.003 -16.101 1.759 1.00 91.94 89 LEU A N 1
ATOM 693 C CA . LEU A 1 89 ? 6.612 -15.067 2.713 1.00 91.94 89 LEU A CA 1
ATOM 694 C C . LEU A 1 89 ? 7.818 -14.208 3.121 1.00 91.94 89 LEU A C 1
ATOM 696 O O . LEU A 1 89 ? 8.899 -14.725 3.415 1.00 91.94 89 LEU A O 1
ATOM 700 N N . ILE A 1 90 ? 7.619 -12.886 3.144 1.00 88.19 90 ILE A N 1
ATOM 701 C CA . ILE A 1 90 ? 8.618 -11.883 3.533 1.00 88.19 90 ILE A CA 1
ATOM 702 C C . ILE A 1 90 ? 8.638 -11.773 5.055 1.00 88.19 90 ILE A C 1
ATOM 704 O O . ILE A 1 90 ? 7.688 -11.280 5.664 1.00 88.19 90 ILE A O 1
ATOM 708 N N . ARG A 1 91 ? 9.743 -12.176 5.677 1.00 83.19 91 ARG A N 1
ATOM 709 C CA . ARG A 1 91 ? 9.904 -12.156 7.129 1.00 83.19 91 ARG A CA 1
ATOM 710 C C . ARG A 1 91 ? 11.253 -11.609 7.554 1.00 83.19 91 ARG A C 1
ATOM 712 O O . ARG A 1 91 ? 12.225 -11.654 6.805 1.00 83.19 91 ARG A O 1
ATOM 719 N N . TYR A 1 92 ? 11.338 -11.133 8.791 1.00 75.38 92 TYR A N 1
ATOM 720 C CA . TYR A 1 92 ? 12.635 -10.760 9.348 1.00 75.38 92 TYR A CA 1
ATOM 721 C C . TYR A 1 92 ? 13.478 -12.011 9.619 1.00 75.38 92 TYR A C 1
ATOM 723 O O . TYR A 1 92 ? 13.045 -12.861 10.396 1.00 75.38 92 TYR A O 1
ATOM 731 N N . PRO A 1 93 ? 14.667 -12.147 9.002 1.00 69.50 93 PRO A N 1
ATOM 732 C CA . PRO A 1 93 ? 15.468 -13.352 9.144 1.00 69.50 93 PRO A CA 1
ATOM 733 C C . PRO A 1 93 ? 16.075 -13.446 10.545 1.00 69.50 93 PRO A C 1
ATOM 735 O O . PRO A 1 93 ? 16.384 -12.433 11.175 1.00 69.50 93 PRO A O 1
ATOM 738 N N . GLU A 1 94 ? 16.368 -14.670 10.987 1.00 63.75 94 GLU A N 1
ATOM 739 C CA . GLU A 1 94 ? 17.063 -14.933 12.260 1.00 63.75 94 GLU A CA 1
ATOM 740 C C . GLU A 1 94 ? 18.448 -14.264 12.337 1.00 63.75 94 GLU A C 1
ATOM 742 O O . GLU A 1 94 ? 18.982 -14.025 13.417 1.00 63.75 94 GLU A O 1
ATOM 747 N N . THR A 1 95 ? 19.040 -13.938 11.184 1.00 57.69 95 THR A N 1
ATOM 748 C CA . THR A 1 95 ? 20.331 -13.244 11.075 1.00 57.69 95 THR A CA 1
ATOM 749 C C . THR A 1 95 ? 20.263 -11.763 11.462 1.00 57.69 95 THR A C 1
ATOM 751 O O . THR A 1 95 ? 21.307 -11.116 11.594 1.00 57.69 95 THR A O 1
ATOM 754 N N . MET A 1 96 ? 19.067 -11.207 11.687 1.00 62.62 96 MET A N 1
ATOM 755 C CA . MET A 1 96 ? 18.898 -9.885 12.291 1.00 62.62 96 MET A CA 1
ATOM 756 C C . MET A 1 96 ? 19.412 -9.924 13.732 1.00 62.62 96 MET A C 1
ATOM 758 O O . MET A 1 96 ? 18.893 -10.661 14.553 1.00 62.62 96 MET A O 1
ATOM 762 N N . GLN A 1 97 ? 20.429 -9.131 14.083 1.00 51.50 97 GLN A N 1
ATOM 763 C CA . GLN A 1 97 ? 21.123 -9.237 15.382 1.00 51.50 97 GLN A CA 1
ATOM 764 C C . GLN A 1 97 ? 20.292 -8.869 16.631 1.00 51.50 97 GLN A C 1
ATOM 766 O O . GLN A 1 97 ? 20.813 -8.947 17.744 1.00 51.50 97 GLN A O 1
ATOM 771 N N . ARG A 1 98 ? 19.009 -8.507 16.502 1.00 56.09 98 ARG A N 1
ATOM 772 C CA . ARG A 1 98 ? 18.127 -8.365 17.668 1.00 56.09 98 ARG A CA 1
ATOM 773 C C . ARG A 1 98 ? 17.805 -9.753 18.208 1.00 56.09 98 ARG A C 1
ATOM 775 O O . ARG A 1 98 ? 16.939 -10.434 17.677 1.00 56.09 98 ARG A O 1
ATOM 782 N N . SER A 1 99 ? 18.488 -10.148 19.279 1.00 53.41 99 SER A N 1
ATOM 783 C CA . SER A 1 99 ? 18.315 -11.457 19.925 1.00 53.41 99 SER A CA 1
ATOM 784 C C . SER A 1 99 ? 16.894 -11.728 20.420 1.00 53.41 99 SER A C 1
ATOM 786 O O . SER A 1 99 ? 16.493 -12.880 20.531 1.00 53.41 99 SER A O 1
ATOM 788 N N . GLU A 1 100 ? 16.107 -10.676 20.655 1.00 54.09 100 GLU A N 1
ATOM 789 C CA . GLU A 1 100 ? 14.670 -10.749 20.954 1.00 54.09 100 GLU A CA 1
ATOM 790 C C . GLU A 1 100 ? 13.837 -11.307 19.785 1.00 54.09 100 GLU A C 1
ATOM 792 O O . GLU A 1 100 ? 12.713 -11.754 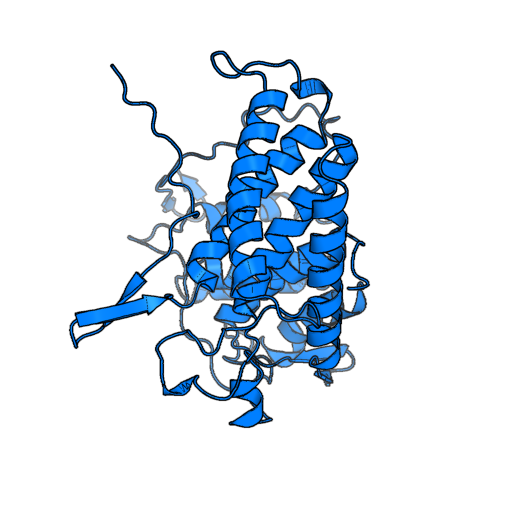19.991 1.00 54.09 100 GLU A O 1
ATOM 797 N N . TRP A 1 101 ? 14.384 -11.266 18.565 1.00 51.62 101 TRP A N 1
ATOM 798 C CA . TRP A 1 101 ? 13.791 -11.762 17.318 1.00 51.62 101 TRP A CA 1
ATOM 799 C C . TRP A 1 101 ? 14.478 -13.052 16.836 1.00 51.62 101 TRP A C 1
ATOM 801 O O . TRP A 1 101 ? 14.186 -13.548 15.752 1.00 51.62 101 TRP A O 1
ATOM 811 N N . HIS A 1 102 ? 15.408 -13.610 17.623 1.00 48.50 102 HIS A N 1
ATOM 812 C CA . HIS A 1 102 ? 16.048 -14.892 17.316 1.00 48.50 102 HIS A CA 1
ATOM 813 C C . HIS A 1 102 ? 15.115 -16.043 17.696 1.00 48.50 102 HIS A C 1
ATOM 815 O O . HIS A 1 102 ? 14.617 -16.100 18.819 1.00 48.50 102 HIS A O 1
ATOM 821 N N . GLY A 1 103 ? 14.907 -16.976 16.766 1.00 50.75 103 GLY A N 1
ATOM 822 C CA . GLY A 1 103 ? 14.120 -18.197 16.969 1.00 50.75 103 GLY A CA 1
ATOM 823 C C . GLY A 1 103 ? 12.648 -18.112 16.561 1.00 50.75 103 GLY A C 1
ATOM 824 O O . GLY A 1 103 ? 12.034 -19.163 16.413 1.00 50.75 103 GLY A O 1
ATOM 825 N N . ASN A 1 104 ? 12.113 -16.906 16.316 1.00 56.69 104 ASN A N 1
ATOM 826 C CA . ASN A 1 104 ? 10.773 -16.700 15.763 1.00 56.69 104 ASN A CA 1
ATOM 827 C C . ASN A 1 104 ? 10.847 -15.724 14.577 1.00 56.69 104 ASN A C 1
ATOM 829 O O . ASN A 1 104 ? 11.131 -14.537 14.733 1.00 56.69 104 ASN A O 1
ATOM 833 N N . VAL A 1 105 ? 10.615 -16.249 13.378 1.00 69.38 105 VAL A N 1
ATOM 834 C CA . VAL A 1 105 ? 10.650 -15.500 12.122 1.00 69.38 105 VAL A CA 1
ATOM 835 C C . VAL A 1 105 ? 9.251 -14.912 11.890 1.00 69.38 105 VAL A C 1
ATOM 837 O O . VAL A 1 105 ? 8.356 -15.623 11.442 1.00 69.38 105 VAL A O 1
ATOM 840 N N . TYR A 1 106 ? 9.047 -13.635 12.229 1.00 77.75 106 TYR A N 1
ATOM 841 C CA . TYR A 1 106 ? 7.727 -12.984 12.182 1.00 77.75 106 TYR A CA 1
ATOM 842 C C . TYR A 1 106 ? 7.511 -12.116 10.940 1.00 77.75 106 TYR A C 1
ATOM 844 O O . TYR A 1 106 ? 8.442 -11.470 10.438 1.00 77.75 106 TYR A O 1
ATOM 852 N N . ILE A 1 107 ? 6.252 -12.032 10.509 1.00 84.06 107 ILE A N 1
ATOM 853 C CA . ILE A 1 107 ? 5.782 -11.078 9.505 1.00 84.06 107 ILE A CA 1
ATOM 854 C C . ILE A 1 107 ? 5.281 -9.815 10.206 1.00 84.06 107 ILE A C 1
ATOM 856 O O . ILE A 1 107 ? 4.562 -9.875 11.199 1.00 84.06 107 ILE A O 1
ATOM 860 N N . TYR A 1 108 ? 5.669 -8.654 9.682 1.00 83.69 108 TYR A N 1
ATOM 861 C CA . TYR A 1 108 ? 5.127 -7.358 10.086 1.00 83.69 108 TYR A CA 1
ATOM 862 C C . TYR A 1 108 ? 4.561 -6.684 8.847 1.00 83.69 108 TYR A C 1
ATOM 864 O O . TYR A 1 108 ? 5.232 -6.657 7.816 1.00 83.69 108 TYR A O 1
ATOM 872 N N . ASN A 1 109 ? 3.392 -6.062 8.957 1.00 85.31 109 ASN A N 1
ATOM 873 C CA . ASN A 1 109 ? 2.761 -5.332 7.850 1.00 85.31 109 ASN A CA 1
ATOM 874 C C . ASN A 1 109 ? 3.621 -4.212 7.243 1.00 85.31 109 ASN A C 1
ATOM 876 O O . ASN A 1 109 ? 3.401 -3.816 6.106 1.00 85.31 109 ASN A O 1
ATOM 880 N N . ARG A 1 110 ? 4.675 -3.756 7.930 1.00 80.56 110 ARG A N 1
ATOM 881 C CA . ARG A 1 110 ? 5.658 -2.822 7.362 1.00 80.56 110 ARG A CA 1
ATOM 882 C C . ARG A 1 110 ? 6.326 -3.305 6.067 1.00 80.56 110 ARG A C 1
ATOM 884 O O . ARG A 1 110 ? 7.017 -2.523 5.425 1.00 80.56 110 ARG A O 1
ATOM 891 N N . VAL A 1 111 ? 6.178 -4.576 5.696 1.00 84.38 111 VAL A N 1
ATOM 892 C CA . VAL A 1 111 ? 6.649 -5.104 4.408 1.00 84.38 111 VAL A CA 1
ATOM 893 C C . VAL A 1 111 ? 5.691 -4.813 3.243 1.00 84.38 111 VAL A C 1
ATOM 895 O O . VAL A 1 111 ? 6.099 -4.960 2.093 1.00 84.38 111 VAL A O 1
ATOM 898 N N . PHE A 1 112 ? 4.455 -4.364 3.493 1.00 88.25 112 PHE A N 1
ATOM 899 C CA . PHE A 1 112 ? 3.471 -4.061 2.444 1.00 88.25 112 PHE A CA 1
ATOM 900 C C . PHE A 1 112 ? 3.947 -3.027 1.412 1.00 88.25 112 PHE A C 1
ATOM 902 O O . PHE A 1 112 ? 3.729 -3.277 0.225 1.00 88.25 112 PHE A O 1
ATOM 909 N N . PRO A 1 113 ? 4.709 -1.973 1.770 1.00 84.19 113 PRO A N 1
ATOM 910 C CA . PRO A 1 113 ? 5.327 -1.078 0.793 1.00 84.19 113 PRO A CA 1
ATOM 911 C C . PRO A 1 113 ? 6.250 -1.767 -0.225 1.00 84.19 113 PRO A C 1
ATOM 913 O O . PRO A 1 113 ? 6.405 -1.294 -1.350 1.00 84.19 113 PRO A O 1
ATOM 916 N N . VAL A 1 114 ? 6.875 -2.894 0.139 1.00 86.12 114 VAL A N 1
ATOM 917 C CA . VAL A 1 114 ? 7.672 -3.695 -0.808 1.00 86.12 114 VAL A CA 1
ATOM 918 C C . VAL A 1 114 ? 6.756 -4.337 -1.838 1.00 86.12 114 VAL A C 1
ATOM 920 O O . VAL A 1 114 ? 7.032 -4.289 -3.034 1.00 86.12 114 VAL A O 1
ATOM 923 N N . MET A 1 115 ? 5.647 -4.908 -1.371 1.00 91.31 115 MET A N 1
ATOM 924 C CA . MET A 1 115 ? 4.657 -5.553 -2.226 1.00 91.31 115 MET A CA 1
ATOM 925 C C . MET A 1 115 ? 4.006 -4.538 -3.165 1.00 91.31 115 MET A C 1
ATOM 927 O O . MET A 1 115 ? 3.902 -4.793 -4.366 1.00 91.31 115 MET A O 1
ATOM 931 N N . SER A 1 116 ? 3.609 -3.376 -2.639 1.00 88.31 116 SER A N 1
ATOM 932 C CA . SER A 1 116 ? 2.989 -2.310 -3.422 1.00 88.31 116 SER A CA 1
ATOM 933 C C . SER A 1 116 ? 3.977 -1.676 -4.400 1.00 88.31 116 SER A C 1
ATOM 935 O O . SER A 1 116 ? 3.604 -1.383 -5.528 1.00 88.31 116 SER A O 1
ATOM 937 N N . GLY A 1 117 ? 5.260 -1.564 -4.047 1.00 87.06 117 GLY A N 1
ATOM 938 C CA . GLY A 1 117 ? 6.314 -1.151 -4.975 1.00 87.06 117 GLY A CA 1
ATOM 939 C C . GLY A 1 117 ? 6.618 -2.177 -6.077 1.00 87.06 117 GLY A C 1
ATOM 940 O O . GLY A 1 117 ? 6.965 -1.792 -7.193 1.00 87.06 117 GLY A O 1
ATOM 941 N N . ALA A 1 118 ? 6.464 -3.473 -5.800 1.00 92.88 118 ALA A N 1
ATOM 942 C CA . ALA A 1 118 ? 6.714 -4.538 -6.772 1.00 92.88 118 ALA A CA 1
ATOM 943 C C . ALA A 1 118 ? 5.609 -4.665 -7.839 1.00 92.88 118 ALA A C 1
ATOM 945 O O . ALA A 1 118 ? 5.905 -5.060 -8.966 1.00 92.88 118 ALA A O 1
ATOM 946 N N . ILE A 1 119 ? 4.361 -4.290 -7.520 1.00 92.81 119 ILE A N 1
ATOM 947 C CA . ILE A 1 119 ? 3.220 -4.327 -8.457 1.00 92.81 119 ILE A CA 1
ATOM 948 C C . ILE A 1 119 ? 3.480 -3.492 -9.726 1.00 92.81 119 ILE A C 1
ATOM 950 O O . ILE A 1 119 ? 3.521 -4.082 -10.807 1.00 92.81 119 ILE A O 1
ATOM 954 N N . PRO A 1 120 ? 3.728 -2.165 -9.637 1.00 90.69 120 PRO A N 1
ATOM 955 C CA . PRO A 1 120 ? 3.988 -1.333 -10.810 1.00 90.69 120 PRO A CA 1
ATOM 956 C C . PRO A 1 120 ? 5.201 -1.800 -11.617 1.00 90.69 120 PRO A C 1
ATOM 958 O O . PRO A 1 120 ? 5.256 -1.605 -12.830 1.00 90.69 120 PRO A O 1
ATOM 961 N N . LEU A 1 121 ? 6.186 -2.413 -10.954 1.00 93.81 121 LEU A N 1
ATOM 962 C CA . LEU A 1 121 ? 7.374 -2.933 -11.617 1.00 93.81 121 LEU A CA 1
ATOM 963 C C . LEU A 1 121 ? 7.057 -4.182 -12.453 1.00 93.81 121 LEU A C 1
ATOM 965 O O . LEU A 1 121 ? 7.490 -4.264 -13.601 1.00 93.81 121 LEU A O 1
ATOM 969 N N . ALA A 1 122 ? 6.279 -5.122 -11.908 1.00 96.00 122 ALA A N 1
ATOM 970 C CA . ALA A 1 122 ? 5.823 -6.302 -12.639 1.00 96.00 122 ALA A CA 1
ATOM 971 C C . ALA A 1 122 ? 4.962 -5.915 -13.853 1.00 96.00 122 ALA A C 1
ATOM 973 O O . ALA A 1 122 ? 5.224 -6.384 -14.961 1.00 96.00 122 ALA A O 1
ATOM 974 N N . GLU A 1 123 ? 4.011 -4.994 -13.668 1.00 93.38 123 GLU A N 1
ATOM 975 C CA . GLU A 1 123 ? 3.179 -4.443 -14.748 1.00 93.38 123 GLU A CA 1
ATOM 976 C C . GLU A 1 123 ? 4.045 -3.808 -15.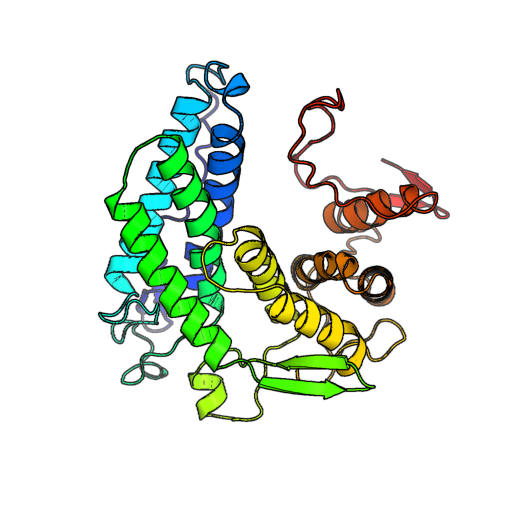852 1.00 93.38 123 GLU A C 1
ATOM 978 O O . GLU A 1 123 ? 3.857 -4.068 -17.044 1.00 93.38 123 GLU A O 1
ATOM 983 N N . ALA A 1 124 ? 5.055 -3.018 -15.471 1.00 94.44 124 ALA A N 1
ATOM 984 C CA . ALA A 1 124 ? 5.958 -2.393 -16.430 1.00 94.44 124 ALA A CA 1
ATOM 985 C C . ALA A 1 124 ? 6.804 -3.416 -17.208 1.00 94.44 124 ALA A C 1
ATOM 987 O O . ALA A 1 124 ? 7.005 -3.272 -18.417 1.00 94.44 124 ALA A O 1
ATOM 988 N N . TYR A 1 125 ? 7.286 -4.468 -16.546 1.00 96.44 125 TYR A N 1
ATOM 989 C CA . TYR A 1 125 ? 8.022 -5.553 -17.197 1.00 96.44 125 TYR A CA 1
ATOM 990 C C . TYR A 1 125 ? 7.186 -6.321 -18.211 1.00 96.44 125 TYR A C 1
ATOM 992 O O . TYR A 1 125 ? 7.686 -6.632 -19.295 1.00 96.44 125 TYR A O 1
ATOM 1000 N N . GLU A 1 126 ? 5.916 -6.567 -17.907 1.00 95.88 126 GLU A N 1
ATOM 1001 C CA . GLU A 1 126 ? 4.983 -7.190 -18.842 1.00 95.88 126 GLU A CA 1
ATOM 1002 C C . GLU A 1 126 ? 4.749 -6.308 -20.075 1.00 95.88 126 GLU A C 1
ATOM 1004 O O . GLU A 1 126 ? 4.862 -6.799 -21.200 1.00 95.88 126 GLU A O 1
ATOM 1009 N N . ILE A 1 127 ? 4.517 -5.003 -19.888 1.00 94.31 127 ILE A N 1
ATOM 1010 C CA . ILE A 1 127 ? 4.317 -4.050 -20.996 1.00 94.31 127 ILE A CA 1
ATOM 1011 C C . ILE A 1 127 ? 5.574 -3.934 -21.869 1.00 94.31 127 ILE A C 1
ATOM 1013 O O . ILE A 1 127 ? 5.484 -3.907 -23.099 1.00 94.31 127 ILE A O 1
ATOM 1017 N N . PHE A 1 128 ? 6.761 -3.885 -21.261 1.00 93.50 128 PHE A N 1
ATOM 1018 C CA . PHE A 1 128 ? 8.021 -3.849 -22.005 1.00 93.50 128 PHE A CA 1
ATOM 1019 C C . PHE A 1 128 ? 8.425 -5.203 -22.605 1.00 93.50 128 PHE A C 1
ATOM 1021 O O . PHE A 1 128 ? 9.308 -5.232 -23.466 1.00 93.50 128 PHE A O 1
ATOM 1028 N N . GLY A 1 129 ? 7.806 -6.308 -22.182 1.00 95.31 129 GLY A N 1
ATOM 1029 C CA . GLY A 1 129 ? 8.145 -7.658 -22.629 1.00 95.31 129 GLY A CA 1
ATOM 1030 C C . GLY A 1 129 ? 9.518 -8.135 -22.144 1.00 95.31 129 GLY A C 1
ATOM 1031 O O . GLY A 1 129 ? 10.235 -8.806 -22.889 1.00 95.31 129 GLY A O 1
ATOM 1032 N N . ILE A 1 130 ? 9.912 -7.769 -20.920 1.00 95.19 130 ILE A N 1
ATOM 1033 C CA . ILE A 1 130 ? 11.217 -8.092 -20.316 1.00 95.19 130 ILE A CA 1
ATOM 1034 C C . ILE A 1 130 ? 11.044 -8.742 -18.937 1.00 95.19 130 ILE A C 1
ATOM 1036 O O . ILE A 1 130 ? 9.966 -8.712 -18.364 1.00 95.19 130 ILE A O 1
ATOM 1040 N N . HIS A 1 131 ? 12.110 -9.348 -18.399 1.00 96.06 131 HIS A N 1
ATOM 1041 C CA . HIS A 1 131 ? 12.170 -9.839 -17.010 1.00 96.06 131 HIS A CA 1
ATOM 1042 C C . HIS A 1 131 ? 11.004 -10.749 -16.562 1.00 96.06 131 HIS A C 1
ATOM 1044 O O . HIS A 1 131 ? 10.584 -10.707 -15.408 1.00 96.06 131 HIS A O 1
ATOM 1050 N N . SER A 1 132 ? 10.524 -11.641 -17.437 1.00 97.38 132 SER A N 1
ATOM 1051 C CA . SER A 1 132 ? 9.400 -12.546 -17.132 1.00 97.38 132 SER A CA 1
ATOM 1052 C C . SER A 1 132 ? 9.612 -13.424 -15.894 1.00 97.38 132 SER A C 1
ATOM 1054 O O . SER A 1 132 ? 8.649 -13.811 -15.239 1.00 97.38 132 SER A O 1
ATOM 1056 N N . ASP A 1 133 ? 10.860 -13.771 -15.575 1.00 97.12 133 ASP A N 1
ATOM 1057 C CA . ASP A 1 133 ? 11.169 -14.558 -14.378 1.00 97.12 133 ASP A CA 1
ATOM 1058 C C . ASP A 1 133 ? 11.088 -13.711 -13.098 1.00 97.12 133 ASP A C 1
ATOM 1060 O O . ASP A 1 133 ? 10.624 -14.212 -12.074 1.00 97.12 133 ASP A O 1
ATOM 1064 N N . SER A 1 134 ? 11.442 -12.421 -13.164 1.00 96.19 134 SER A N 1
ATOM 1065 C CA . SER A 1 134 ? 11.221 -11.477 -12.061 1.00 96.19 134 SER A CA 1
ATOM 1066 C C . SER A 1 134 ? 9.731 -11.280 -11.806 1.00 96.19 134 SER A C 1
ATOM 1068 O O . SER A 1 134 ? 9.317 -11.329 -10.655 1.00 96.19 134 SER A O 1
ATOM 1070 N N . VAL A 1 135 ? 8.923 -11.145 -12.866 1.00 97.88 135 VAL A N 1
ATOM 1071 C CA . VAL A 1 135 ? 7.456 -11.051 -12.766 1.00 97.88 135 VAL A CA 1
ATOM 1072 C C . VAL A 1 135 ? 6.885 -12.256 -12.014 1.00 97.88 135 VAL A C 1
ATOM 1074 O O . VAL A 1 135 ? 6.230 -12.084 -10.994 1.00 97.88 135 VAL A O 1
ATOM 1077 N N . LYS A 1 136 ? 7.230 -13.485 -12.423 1.00 97.94 136 LYS A N 1
ATOM 1078 C CA . LYS A 1 136 ? 6.773 -14.706 -11.730 1.00 97.94 136 LYS A CA 1
ATOM 1079 C C . LYS A 1 136 ? 7.175 -14.745 -10.255 1.00 97.94 136 LYS A C 1
ATOM 1081 O O . LYS A 1 136 ? 6.412 -15.238 -9.429 1.00 97.94 136 LYS A O 1
ATOM 1086 N N . LYS A 1 137 ? 8.387 -14.282 -9.925 1.00 97.31 137 LYS A N 1
ATOM 1087 C CA . LYS A 1 137 ? 8.873 -14.249 -8.540 1.00 97.31 137 LYS A CA 1
ATOM 1088 C C . LYS A 1 137 ? 8.123 -13.205 -7.711 1.00 97.31 137 LYS A C 1
ATOM 1090 O O . LYS A 1 137 ? 7.729 -13.517 -6.592 1.00 97.31 137 LYS A O 1
ATOM 1095 N N . ILE A 1 138 ? 7.902 -12.012 -8.267 1.00 97.12 138 ILE A N 1
ATOM 1096 C CA . ILE A 1 138 ? 7.078 -10.963 -7.652 1.00 97.12 138 ILE A CA 1
ATOM 1097 C C . ILE A 1 138 ? 5.676 -11.508 -7.373 1.00 97.12 138 ILE A C 1
ATOM 1099 O O . ILE A 1 138 ? 5.195 -11.380 -6.252 1.00 97.12 138 ILE A O 1
ATOM 1103 N N . ASP A 1 139 ? 5.069 -12.187 -8.346 1.00 98.19 139 ASP A N 1
ATOM 1104 C CA . ASP A 1 139 ? 3.716 -12.725 -8.204 1.00 98.19 139 ASP A CA 1
ATOM 1105 C C . ASP A 1 139 ? 3.613 -13.773 -7.108 1.00 98.19 139 ASP A C 1
ATOM 1107 O O . ASP A 1 139 ? 2.702 -13.723 -6.288 1.00 98.19 139 ASP A O 1
ATOM 1111 N N . ALA A 1 140 ? 4.560 -14.712 -7.074 1.00 98.19 140 ALA A N 1
ATOM 1112 C CA . ALA A 1 140 ? 4.578 -15.762 -6.067 1.00 98.19 140 ALA A CA 1
ATOM 1113 C C . ALA A 1 140 ? 4.713 -15.189 -4.647 1.00 98.19 140 ALA A C 1
ATOM 1115 O O . ALA A 1 140 ? 4.015 -15.637 -3.738 1.00 98.19 140 ALA A O 1
ATOM 1116 N N . VAL A 1 141 ? 5.583 -14.189 -4.463 1.00 96.69 141 VAL A N 1
ATOM 1117 C CA . VAL A 1 141 ? 5.790 -13.521 -3.169 1.00 96.69 141 VAL A CA 1
ATOM 1118 C C . VAL A 1 141 ? 4.578 -12.692 -2.772 1.00 96.69 141 VAL A C 1
ATOM 1120 O O . VAL A 1 141 ? 4.072 -12.835 -1.660 1.00 96.69 141 VAL A O 1
ATOM 1123 N N . ASN A 1 142 ? 4.080 -11.845 -3.669 1.00 96.81 142 ASN A N 1
ATOM 1124 C CA . ASN A 1 142 ? 2.952 -10.984 -3.352 1.00 96.81 142 ASN A CA 1
ATOM 1125 C C . ASN A 1 142 ? 1.672 -11.793 -3.114 1.00 96.81 142 ASN A C 1
ATOM 1127 O O . ASN A 1 142 ? 0.979 -11.499 -2.145 1.00 96.81 142 ASN A O 1
ATOM 1131 N N . GLN A 1 143 ? 1.382 -12.824 -3.916 1.00 97.88 143 GLN A N 1
ATOM 1132 C CA . GLN A 1 143 ? 0.219 -13.686 -3.684 1.00 97.88 143 GLN A CA 1
ATOM 1133 C C . GLN A 1 143 ? 0.303 -14.371 -2.318 1.00 97.88 143 GLN A C 1
ATOM 1135 O O . GLN A 1 143 ? -0.644 -14.284 -1.544 1.00 97.88 143 GLN A O 1
ATOM 1140 N N . ALA A 1 144 ? 1.446 -14.980 -1.979 1.00 97.25 144 ALA A N 1
ATOM 1141 C CA . ALA A 1 144 ? 1.621 -15.638 -0.685 1.00 97.25 144 ALA A CA 1
ATOM 1142 C C . ALA A 1 144 ? 1.417 -14.660 0.484 1.00 97.25 144 ALA A C 1
ATOM 1144 O O . ALA A 1 144 ? 0.723 -14.972 1.450 1.00 97.25 144 ALA A O 1
ATOM 1145 N N . MET A 1 145 ? 1.981 -13.453 0.384 1.00 95.31 145 MET A N 1
ATOM 1146 C CA . MET A 1 145 ? 1.827 -12.416 1.405 1.00 95.31 145 MET A CA 1
ATOM 1147 C C . MET A 1 145 ? 0.391 -11.889 1.522 1.00 95.31 145 MET A C 1
ATOM 1149 O O . MET A 1 145 ? -0.059 -11.603 2.632 1.00 95.31 145 MET A O 1
ATOM 1153 N N . ILE A 1 146 ? -0.335 -11.763 0.408 1.00 96.69 146 ILE A N 1
ATOM 1154 C CA . ILE A 1 146 ? -1.751 -11.378 0.425 1.00 96.69 146 ILE A CA 1
ATOM 1155 C C . ILE A 1 146 ? -2.607 -12.481 1.044 1.00 96.69 146 ILE A C 1
ATOM 1157 O O . ILE A 1 146 ? -3.436 -12.178 1.900 1.00 96.69 146 ILE A O 1
ATOM 1161 N N . ASP A 1 147 ? -2.380 -13.743 0.678 1.00 96.56 147 ASP A N 1
ATOM 1162 C CA . ASP A 1 147 ? -3.081 -14.889 1.264 1.00 96.56 147 ASP A CA 1
ATOM 1163 C C . ASP A 1 147 ? -2.868 -14.938 2.782 1.00 96.56 147 ASP A C 1
ATOM 1165 O O . ASP A 1 147 ? -3.817 -15.135 3.545 1.00 96.56 147 ASP A O 1
ATOM 1169 N N . PHE A 1 148 ? -1.628 -14.695 3.221 1.00 94.12 148 PHE A N 1
ATOM 1170 C CA . PHE A 1 148 ? -1.272 -14.591 4.631 1.00 94.12 148 PHE A CA 1
ATOM 1171 C C . PHE A 1 148 ? -2.043 -13.469 5.339 1.00 94.12 148 PHE A C 1
ATOM 1173 O O . PHE A 1 148 ? -2.720 -13.716 6.336 1.00 94.12 148 PHE A O 1
ATOM 1180 N N . LEU A 1 149 ? -1.998 -12.249 4.797 1.00 94.00 149 LEU A N 1
ATOM 1181 C CA . LEU A 1 149 ? -2.711 -11.094 5.344 1.00 94.00 149 LEU A CA 1
ATOM 1182 C C . LEU A 1 149 ? -4.222 -11.346 5.437 1.00 94.00 149 LEU A C 1
ATOM 1184 O O . LEU A 1 149 ? -4.841 -11.086 6.465 1.00 94.00 149 LEU A O 1
ATOM 1188 N N . VAL A 1 150 ? -4.829 -11.847 4.362 1.00 94.94 150 VAL A N 1
ATOM 1189 C CA . VAL A 1 150 ? -6.268 -12.118 4.298 1.00 94.94 150 VAL A CA 1
ATOM 1190 C C . VAL A 1 150 ? -6.682 -13.176 5.316 1.00 94.94 150 VAL A C 1
ATOM 1192 O O . VAL A 1 150 ? -7.753 -13.047 5.913 1.00 94.94 150 VAL A O 1
ATOM 1195 N N . ALA A 1 151 ? -5.856 -14.203 5.531 1.00 93.44 151 ALA A N 1
ATOM 1196 C CA . ALA A 1 151 ? -6.111 -15.225 6.542 1.00 93.44 151 ALA A CA 1
ATOM 1197 C C . ALA A 1 151 ? -6.086 -14.658 7.972 1.00 93.44 151 ALA A C 1
ATOM 1199 O O . ALA A 1 151 ? -6.775 -15.184 8.847 1.00 93.44 151 ALA A O 1
ATOM 1200 N N . ASP A 1 152 ? -5.332 -13.582 8.193 1.00 90.56 152 ASP A N 1
ATOM 1201 C CA . ASP A 1 152 ? -5.156 -12.945 9.498 1.00 90.56 152 ASP A CA 1
ATOM 1202 C C . ASP A 1 152 ? -6.158 -11.799 9.772 1.00 90.56 152 ASP A C 1
ATOM 1204 O O . ASP A 1 152 ? -6.352 -11.336 10.903 1.00 90.56 152 ASP A O 1
ATOM 1208 N N . MET A 1 153 ? -6.882 -11.359 8.740 1.00 94.19 153 MET A N 1
ATOM 1209 C CA . MET A 1 153 ? -7.964 -10.387 8.871 1.00 94.19 153 MET A CA 1
ATOM 1210 C C . MET A 1 153 ? -9.185 -10.980 9.592 1.00 94.19 153 MET A C 1
ATOM 1212 O O . MET A 1 153 ? -9.793 -11.964 9.174 1.00 94.19 153 MET A O 1
ATOM 1216 N N . THR A 1 154 ? -9.630 -10.302 10.651 1.00 95.44 154 THR A N 1
ATOM 1217 C CA . THR A 1 154 ? -10.847 -10.640 11.396 1.00 95.44 154 THR A CA 1
ATOM 1218 C C . THR A 1 154 ? -11.999 -9.708 11.028 1.00 95.44 154 THR A C 1
ATOM 1220 O O . THR A 1 154 ? -11.971 -8.510 11.328 1.00 95.44 154 THR A O 1
ATOM 1223 N N . PHE A 1 155 ? -13.063 -10.280 10.466 1.00 97.12 155 PHE A N 1
ATOM 1224 C CA . PHE A 1 155 ? -14.286 -9.562 1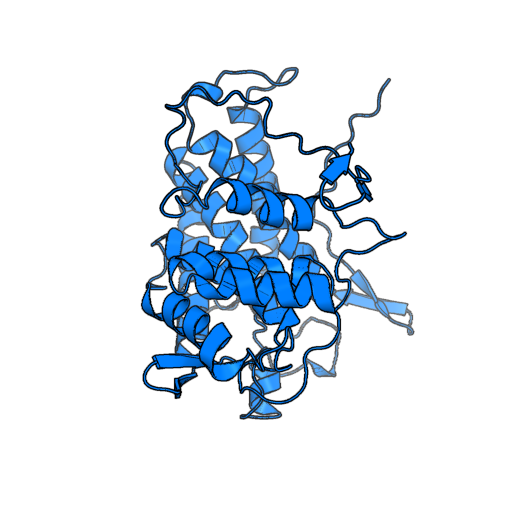0.101 1.00 97.12 155 PHE A CA 1
ATOM 1225 C C . PHE A 1 155 ? -15.353 -9.659 11.191 1.00 97.12 155 PHE A C 1
ATOM 1227 O O . PHE A 1 155 ? -15.532 -10.702 11.819 1.00 97.12 155 PHE A O 1
ATOM 1234 N N . HIS A 1 156 ? -16.077 -8.567 11.416 1.00 96.88 156 HIS A N 1
ATOM 1235 C CA . HIS A 1 156 ? -17.147 -8.487 12.407 1.00 96.88 156 HIS A CA 1
ATOM 1236 C C . HIS A 1 156 ? -18.175 -7.419 12.020 1.00 96.88 156 HIS A C 1
ATOM 1238 O O . HIS A 1 156 ? -17.869 -6.492 11.279 1.00 96.88 156 HIS A O 1
ATOM 1244 N N . ALA A 1 157 ? -19.408 -7.540 12.514 1.00 98.06 157 ALA A N 1
ATOM 1245 C CA . ALA A 1 157 ? -20.473 -6.586 12.216 1.00 98.06 157 ALA A CA 1
ATOM 1246 C C . ALA A 1 157 ? -20.563 -5.484 13.283 1.00 98.06 157 ALA A C 1
ATOM 1248 O O . ALA A 1 157 ? -20.672 -5.785 14.474 1.00 98.06 157 ALA A O 1
ATOM 1249 N N . VAL A 1 158 ? -20.594 -4.220 12.857 1.00 97.75 158 VAL A N 1
ATOM 1250 C CA . VAL A 1 158 ? -20.814 -3.042 13.713 1.00 97.75 158 VAL A CA 1
ATOM 1251 C C . VAL A 1 158 ? -21.844 -2.146 13.034 1.00 97.75 158 VAL A C 1
ATOM 1253 O O . VAL A 1 158 ? -21.729 -1.864 11.848 1.00 97.75 158 VAL A O 1
ATOM 1256 N N . ASN A 1 159 ? -22.908 -1.772 13.752 1.00 96.00 159 ASN A N 1
ATOM 1257 C CA . ASN A 1 159 ? -24.027 -0.971 13.225 1.00 96.00 159 ASN A CA 1
ATOM 1258 C C . ASN A 1 159 ? -24.632 -1.486 11.898 1.00 96.00 159 ASN A C 1
ATOM 1260 O O . ASN A 1 159 ? -25.187 -0.721 11.116 1.00 96.00 159 ASN A O 1
ATOM 1264 N N . GLY A 1 160 ? -24.557 -2.798 11.648 1.00 96.12 160 GLY A N 1
ATOM 1265 C CA . GLY A 1 160 ? -25.057 -3.421 10.417 1.00 96.12 160 GLY A CA 1
ATOM 1266 C C . GLY A 1 160 ? -24.083 -3.405 9.232 1.00 96.12 160 GLY A C 1
ATOM 1267 O O . GLY A 1 160 ? -24.434 -3.937 8.183 1.00 96.12 160 GLY A O 1
ATOM 1268 N N . ALA A 1 161 ? -22.872 -2.865 9.391 1.00 97.88 161 ALA A N 1
ATOM 1269 C CA . ALA A 1 161 ? -21.806 -2.910 8.395 1.00 97.88 161 ALA A CA 1
ATOM 1270 C C . ALA A 1 161 ? -20.736 -3.951 8.766 1.00 97.88 161 ALA A C 1
ATOM 1272 O O . ALA A 1 161 ? -20.406 -4.124 9.942 1.00 97.88 161 ALA A O 1
ATOM 1273 N N . GLU A 1 162 ? -20.175 -4.642 7.770 1.00 98.31 162 GLU A N 1
ATOM 1274 C CA . GLU A 1 162 ? -19.005 -5.506 7.967 1.00 98.31 162 GLU A CA 1
ATOM 1275 C C . GLU A 1 162 ? -17.753 -4.633 8.109 1.00 98.31 162 GLU A C 1
ATOM 1277 O O . GLU A 1 162 ? -17.459 -3.822 7.233 1.00 98.31 162 GLU A O 1
ATOM 1282 N N . CYS A 1 163 ? -17.047 -4.794 9.223 1.00 98.44 163 CYS A N 1
ATOM 1283 C CA . CYS A 1 163 ? -15.805 -4.119 9.581 1.00 98.44 163 CYS A CA 1
ATOM 1284 C C . CYS A 1 163 ? -14.680 -5.153 9.701 1.00 98.44 163 CYS A C 1
ATOM 1286 O O . CYS A 1 163 ? -14.922 -6.323 10.006 1.00 98.44 163 CYS A O 1
ATOM 1288 N N . VAL A 1 164 ? -13.442 -4.715 9.507 1.00 97.75 164 VAL A N 1
ATOM 1289 C CA . VAL A 1 164 ? -12.234 -5.543 9.596 1.00 97.75 164 VAL A CA 1
ATOM 1290 C C . VAL A 1 164 ? -11.252 -5.001 10.632 1.00 97.75 164 VAL A C 1
ATOM 1292 O O . VAL A 1 164 ? -11.110 -3.790 10.806 1.00 97.75 164 VAL A O 1
ATOM 1295 N N . ARG A 1 165 ? -10.555 -5.910 11.316 1.00 95.81 165 ARG A N 1
ATOM 1296 C CA . ARG A 1 165 ? -9.327 -5.632 12.069 1.00 95.81 165 ARG A CA 1
ATOM 1297 C C . ARG A 1 165 ? -8.266 -6.662 11.690 1.00 95.81 165 ARG A C 1
ATOM 1299 O O . ARG A 1 165 ? -8.608 -7.803 11.396 1.00 95.81 165 ARG A O 1
ATOM 1306 N N . TYR A 1 166 ? -7.007 -6.274 11.759 1.00 95.06 166 TYR A N 1
ATOM 1307 C CA . TYR A 1 166 ? -5.846 -7.140 11.568 1.00 95.06 166 TYR A CA 1
ATOM 1308 C C . TYR A 1 166 ? -4.752 -6.696 12.554 1.00 95.06 166 TYR A C 1
ATOM 1310 O O . TYR A 1 166 ? -4.821 -5.556 13.039 1.00 95.06 166 TYR A O 1
ATOM 1318 N N . PRO A 1 167 ? -3.818 -7.572 12.951 1.00 91.94 167 PRO A N 1
ATOM 1319 C CA . PRO A 1 167 ? -2.723 -7.207 13.838 1.00 91.94 167 PRO A CA 1
ATOM 1320 C C . PRO A 1 167 ? -1.591 -6.522 13.067 1.00 91.94 167 PRO A C 1
ATOM 1322 O O . PRO A 1 167 ? -1.501 -6.584 11.846 1.00 91.94 167 PRO A O 1
ATOM 1325 N N . TYR A 1 168 ? -0.697 -5.885 13.815 1.00 87.19 168 TYR A N 1
ATOM 1326 C CA . TYR A 1 168 ? 0.513 -5.272 13.250 1.00 87.19 168 TYR A CA 1
ATOM 1327 C C . TYR A 1 168 ? 1.554 -6.312 12.807 1.00 87.19 168 TYR A C 1
ATOM 1329 O O . TYR A 1 168 ? 2.317 -6.107 11.860 1.00 87.19 168 TYR A O 1
ATOM 1337 N N . SER A 1 169 ? 1.605 -7.432 13.526 1.00 86.81 169 SER A N 1
ATOM 1338 C CA . SER A 1 169 ? 2.500 -8.549 13.253 1.00 86.81 169 SER A CA 1
ATOM 1339 C C . SER A 1 169 ? 2.052 -9.811 13.971 1.00 86.81 169 SER A C 1
ATOM 1341 O O . SER A 1 169 ? 1.365 -9.737 14.996 1.00 86.81 169 SER A O 1
ATOM 1343 N N . ASP A 1 170 ? 2.554 -10.947 13.500 1.00 84.44 170 ASP A N 1
ATOM 1344 C CA . ASP A 1 170 ? 2.384 -12.262 14.126 1.00 84.44 170 ASP A CA 1
ATOM 1345 C C . ASP A 1 170 ? 2.875 -12.229 15.577 1.00 84.44 170 ASP A C 1
ATOM 1347 O O . ASP A 1 170 ? 2.200 -12.688 16.491 1.00 84.44 170 ASP A O 1
ATOM 1351 N N . GLU A 1 171 ? 4.020 -11.577 15.816 1.00 83.44 171 GLU A N 1
ATOM 1352 C CA . GLU A 1 171 ? 4.570 -11.377 17.160 1.00 83.44 171 GLU A CA 1
ATOM 1353 C C . GLU A 1 171 ? 3.579 -10.638 18.070 1.00 83.44 171 GLU A C 1
ATOM 1355 O O . GLU A 1 171 ? 3.396 -10.981 19.243 1.00 83.44 171 GLU A O 1
ATOM 1360 N N . ALA A 1 172 ? 2.968 -9.571 17.551 1.00 83.19 172 ALA A N 1
ATOM 1361 C CA . ALA A 1 172 ? 2.050 -8.758 18.326 1.00 83.19 172 ALA A CA 1
ATOM 1362 C C . ALA A 1 172 ? 0.772 -9.538 18.653 1.00 83.19 172 ALA A C 1
ATOM 1364 O O . ALA A 1 172 ? 0.258 -9.412 19.769 1.00 83.19 172 ALA A O 1
ATOM 1365 N N . GLN A 1 173 ? 0.316 -10.369 17.717 1.00 84.94 173 GLN A N 1
ATOM 1366 C CA . GLN A 1 173 ? -0.815 -11.266 17.897 1.00 84.94 173 GLN A CA 1
ATOM 1367 C C . GLN A 1 173 ? -0.507 -12.382 18.908 1.00 84.94 173 GLN A C 1
ATOM 1369 O O . GLN A 1 173 ? -1.311 -12.617 19.811 1.00 84.94 173 GLN A O 1
ATOM 1374 N N . GLU A 1 174 ? 0.669 -13.015 18.840 1.00 85.62 174 GLU A N 1
ATOM 1375 C CA . GLU A 1 174 ? 1.102 -14.032 19.809 1.00 85.62 174 GLU A CA 1
ATOM 1376 C C . GLU A 1 174 ? 1.166 -13.470 21.235 1.00 85.62 174 GLU A C 1
ATOM 1378 O O . GLU A 1 174 ? 0.709 -14.100 22.192 1.00 85.62 174 GLU A O 1
ATOM 1383 N N . LYS A 1 175 ? 1.706 -12.255 21.392 1.00 85.44 175 LYS A N 1
ATOM 1384 C CA . LYS A 1 175 ? 1.805 -11.580 22.695 1.00 85.44 175 LYS A CA 1
ATOM 1385 C C . LYS A 1 175 ? 0.448 -11.123 23.222 1.00 85.44 175 LYS A C 1
ATOM 1387 O O . LYS A 1 175 ? 0.236 -11.094 24.437 1.00 85.44 175 LYS A O 1
ATOM 1392 N N . ASN A 1 176 ? -0.448 -10.706 22.336 1.00 86.81 176 ASN A N 1
ATOM 1393 C CA . ASN A 1 176 ? -1.779 -10.242 22.685 1.00 86.81 176 ASN A CA 1
ATOM 1394 C C . ASN A 1 176 ? -2.746 -10.498 21.516 1.00 86.81 176 ASN A C 1
ATOM 1396 O O . ASN A 1 176 ? -2.811 -9.676 20.604 1.00 86.81 176 ASN A O 1
ATOM 1400 N N . PRO A 1 177 ? -3.578 -11.552 21.584 1.00 84.62 177 PRO A N 1
ATOM 1401 C CA . PRO A 1 177 ? -4.530 -11.883 20.518 1.00 84.62 177 PRO A CA 1
ATOM 1402 C C . PRO A 1 177 ? -5.583 -10.799 20.235 1.00 84.62 177 PRO A C 1
ATOM 1404 O O . PRO A 1 177 ? -6.240 -10.818 19.200 1.00 84.62 177 PRO A O 1
ATOM 1407 N N . GLU A 1 178 ? -5.768 -9.846 21.155 1.00 82.94 178 GLU A N 1
ATOM 1408 C CA . GLU A 1 178 ? -6.656 -8.692 20.968 1.00 82.94 178 GLU A CA 1
ATOM 1409 C C . GLU A 1 178 ? -5.929 -7.452 20.429 1.00 82.94 178 GLU A C 1
ATOM 1411 O O . GLU A 1 178 ? -6.550 -6.391 20.271 1.00 82.94 178 GLU A O 1
ATOM 1416 N N . GLN A 1 179 ? -4.617 -7.548 20.196 1.00 83.31 179 GLN A N 1
ATOM 1417 C CA . GLN A 1 179 ? -3.857 -6.511 19.519 1.00 83.31 179 GLN A CA 1
ATOM 1418 C C . GLN A 1 179 ? -4.385 -6.393 18.096 1.00 83.31 179 GLN A C 1
ATOM 1420 O O . GLN A 1 179 ? -4.560 -7.371 17.378 1.00 83.31 179 GLN A O 1
ATOM 1425 N N . SER A 1 180 ? -4.697 -5.163 17.726 1.00 92.44 180 SER A N 1
ATOM 1426 C CA . SER A 1 180 ? -4.972 -4.802 16.350 1.00 92.44 180 SER A CA 1
ATOM 1427 C C . SER A 1 180 ? -4.010 -3.700 15.953 1.00 92.44 180 SER A C 1
ATOM 1429 O O . SER A 1 180 ? -3.415 -3.033 16.815 1.00 92.44 180 SER A O 1
ATOM 1431 N N . GLU A 1 181 ? -3.941 -3.452 14.659 1.00 92.81 181 GLU A N 1
ATOM 1432 C CA . GLU A 1 181 ? -3.220 -2.324 14.114 1.00 92.81 181 GLU A CA 1
ATOM 1433 C C . GLU A 1 181 ? -3.652 -1.007 14.782 1.00 92.81 181 GLU A C 1
ATOM 1435 O O . GLU A 1 181 ? -4.788 -0.862 15.265 1.00 92.81 181 GLU A O 1
ATOM 1440 N N . ASP A 1 182 ? -2.710 -0.075 14.896 1.00 90.44 182 ASP A N 1
ATOM 1441 C CA . ASP A 1 182 ? -2.972 1.293 15.294 1.00 90.44 182 ASP A CA 1
ATOM 1442 C C . ASP A 1 182 ? -3.430 2.175 14.137 1.00 90.44 182 ASP A C 1
ATOM 1444 O O . ASP A 1 182 ? -3.106 1.979 12.973 1.00 90.44 182 ASP A O 1
ATOM 1448 N N . PHE A 1 183 ? -4.215 3.185 14.483 1.00 89.81 183 PHE A N 1
ATOM 1449 C CA . PHE A 1 183 ? -4.838 4.086 13.531 1.00 89.81 183 PHE A CA 1
ATOM 1450 C C . PHE A 1 183 ? -3.823 4.841 12.668 1.00 89.81 183 PHE A C 1
ATOM 1452 O O . PHE A 1 183 ? -4.085 5.082 11.497 1.00 89.81 183 PHE A O 1
ATOM 1459 N N . THR A 1 184 ? -2.670 5.218 13.224 1.00 83.50 184 THR A N 1
ATOM 1460 C CA . THR A 1 184 ? -1.662 5.992 12.484 1.00 83.50 184 THR A CA 1
ATOM 1461 C C . THR A 1 184 ? -0.971 5.101 11.456 1.00 83.50 184 THR A C 1
ATOM 1463 O O . THR A 1 184 ? -0.827 5.492 10.299 1.00 83.50 184 THR A O 1
ATOM 1466 N N . HIS A 1 185 ? -0.553 3.904 11.865 1.00 84.81 185 HIS A N 1
ATOM 1467 C CA . HIS A 1 185 ? 0.104 2.952 10.980 1.00 84.81 185 HIS A CA 1
ATOM 1468 C C . HIS A 1 185 ? -0.860 2.382 9.933 1.00 84.81 185 HIS A C 1
ATOM 1470 O O . HIS A 1 185 ? -0.511 2.314 8.758 1.00 84.81 185 HIS A O 1
ATOM 1476 N N . GLY A 1 186 ? -2.104 2.086 10.318 1.00 89.81 186 GLY A N 1
ATOM 1477 C CA . GLY A 1 186 ? -3.133 1.574 9.410 1.00 89.81 186 GLY A CA 1
ATOM 1478 C C . GLY A 1 186 ? -3.447 2.498 8.226 1.00 89.81 186 GLY A C 1
ATOM 1479 O O . GLY A 1 186 ? -3.955 2.031 7.207 1.00 89.81 186 GLY A O 1
ATOM 1480 N N . SER A 1 187 ? -3.108 3.793 8.303 1.00 86.50 187 SER A N 1
ATOM 1481 C CA . SER A 1 187 ? -3.182 4.700 7.149 1.00 86.50 187 SER A CA 1
ATOM 1482 C C . SER A 1 187 ? -2.179 4.305 6.064 1.00 86.50 187 SER A C 1
ATOM 1484 O O . SER A 1 187 ? -2.519 4.326 4.886 1.00 86.50 187 SER A O 1
ATOM 1486 N N . PHE A 1 188 ? -0.959 3.901 6.429 1.00 83.50 188 PHE A N 1
ATOM 1487 C CA . PHE A 1 188 ? 0.034 3.435 5.458 1.00 83.50 188 PHE A CA 1
ATOM 1488 C C . PHE A 1 188 ? -0.443 2.152 4.781 1.00 83.50 188 PHE A C 1
ATOM 1490 O O . PHE A 1 188 ? -0.561 2.135 3.557 1.00 83.50 188 PHE A O 1
ATOM 1497 N N . ASP A 1 189 ? -0.853 1.159 5.576 1.00 91.25 189 ASP A N 1
ATOM 1498 C CA . ASP A 1 189 ? -1.407 -0.100 5.063 1.00 91.25 189 ASP A CA 1
ATOM 1499 C C . ASP A 1 189 ? -2.599 0.148 4.135 1.00 91.25 189 ASP A C 1
ATOM 1501 O O . ASP A 1 189 ? -2.769 -0.514 3.118 1.00 91.25 189 ASP A O 1
ATOM 1505 N N . SER A 1 190 ? -3.425 1.147 4.452 1.00 90.88 190 SER A N 1
ATOM 1506 C CA . SER A 1 190 ? -4.594 1.482 3.644 1.00 90.88 190 SER A CA 1
ATOM 1507 C C . SER A 1 190 ? -4.243 1.958 2.241 1.00 90.88 190 SER A C 1
ATOM 1509 O O . SER A 1 190 ? -5.009 1.689 1.318 1.00 90.88 190 SER A O 1
ATOM 1511 N N . ARG A 1 191 ? -3.091 2.612 2.047 1.00 84.62 191 ARG A N 1
ATOM 1512 C CA . ARG A 1 191 ? -2.595 2.931 0.698 1.00 84.62 191 ARG A CA 1
ATOM 1513 C C . ARG A 1 191 ? -2.205 1.671 -0.050 1.00 84.62 191 ARG A C 1
ATOM 1515 O O . ARG A 1 191 ? -2.561 1.526 -1.216 1.00 84.62 191 ARG A O 1
ATOM 1522 N N . ASP A 1 192 ? -1.509 0.768 0.631 1.00 89.38 192 ASP A N 1
ATOM 1523 C CA . ASP A 1 192 ? -1.091 -0.499 0.048 1.00 89.38 192 ASP A CA 1
ATOM 1524 C C . ASP A 1 192 ? -2.319 -1.337 -0.338 1.00 89.38 192 ASP A C 1
ATOM 1526 O O . ASP A 1 192 ? -2.384 -1.844 -1.453 1.00 89.38 192 ASP A O 1
ATOM 1530 N N . PHE A 1 193 ? -3.359 -1.369 0.504 1.00 93.62 193 PHE A N 1
ATOM 1531 C CA . PHE A 1 193 ? -4.618 -2.070 0.228 1.00 93.62 193 PHE A CA 1
ATOM 1532 C C . PHE A 1 193 ? -5.340 -1.518 -1.000 1.00 93.62 193 PHE A C 1
ATOM 1534 O O . PHE A 1 193 ? -5.896 -2.298 -1.776 1.00 93.62 193 PHE A O 1
ATOM 1541 N N . GLN A 1 194 ? -5.319 -0.194 -1.211 1.00 87.56 194 GLN A N 1
ATOM 1542 C CA . GLN A 1 194 ? -5.849 0.374 -2.452 1.00 87.56 194 GLN A CA 1
ATOM 1543 C C . GLN A 1 194 ? -5.082 -0.151 -3.661 1.00 87.56 194 GLN A C 1
ATOM 1545 O O . GLN A 1 194 ? -5.708 -0.521 -4.649 1.00 87.56 194 GLN A O 1
ATOM 1550 N N . LEU A 1 195 ? -3.750 -0.216 -3.588 1.00 87.38 195 LEU A N 1
ATOM 1551 C CA . LEU A 1 195 ? -2.934 -0.685 -4.704 1.00 87.38 195 LEU A CA 1
ATOM 1552 C C . LEU A 1 195 ? -3.111 -2.189 -4.951 1.00 87.38 195 LEU A C 1
ATOM 1554 O O . LEU A 1 195 ? -3.213 -2.611 -6.101 1.00 87.38 195 LEU A O 1
ATOM 1558 N N . PHE A 1 196 ? -3.223 -2.990 -3.889 1.00 92.56 196 PHE A N 1
ATOM 1559 C CA . PHE A 1 196 ? -3.527 -4.419 -3.982 1.00 92.56 196 PHE A CA 1
ATOM 1560 C C . PHE A 1 196 ? -4.855 -4.640 -4.706 1.00 92.56 196 PHE A C 1
ATOM 1562 O O . PHE A 1 196 ? -4.895 -5.380 -5.689 1.00 92.56 196 PHE A O 1
ATOM 1569 N N . TYR A 1 197 ? -5.905 -3.927 -4.287 1.00 92.19 197 TYR A N 1
ATOM 1570 C CA . TYR A 1 197 ? -7.222 -3.992 -4.916 1.00 92.19 197 TYR A CA 1
ATOM 1571 C C . TYR A 1 197 ? -7.204 -3.511 -6.372 1.00 92.19 197 TYR A C 1
ATOM 1573 O O . TYR A 1 197 ? -7.650 -4.224 -7.269 1.00 92.19 197 TYR A O 1
ATOM 1581 N N . GLN A 1 198 ? -6.658 -2.319 -6.626 1.00 86.69 198 GLN A N 1
ATOM 1582 C CA . GLN A 1 198 ? -6.657 -1.705 -7.956 1.00 86.69 198 GLN A CA 1
ATOM 1583 C C . GLN A 1 198 ? -5.816 -2.475 -8.975 1.00 86.69 198 GLN A C 1
ATOM 1585 O O . GLN A 1 198 ? -6.137 -2.435 -10.161 1.00 86.69 198 GLN A O 1
ATOM 1590 N N . SER A 1 199 ? -4.768 -3.180 -8.537 1.00 88.94 199 SER A N 1
ATOM 1591 C CA . SER A 1 199 ? -3.968 -4.025 -9.430 1.00 88.94 199 SER A CA 1
ATOM 1592 C C . SER A 1 199 ? -4.783 -5.171 -10.036 1.00 88.94 199 SER A C 1
ATOM 1594 O O . SER A 1 199 ? -4.483 -5.632 -11.132 1.00 88.94 199 SER A O 1
ATOM 1596 N N . GLY A 1 200 ? -5.787 -5.674 -9.305 1.00 90.12 200 GLY A N 1
ATOM 1597 C CA . GLY A 1 200 ? -6.524 -6.885 -9.667 1.00 90.12 200 GLY A CA 1
ATOM 1598 C C . GLY A 1 200 ? -5.658 -8.149 -9.768 1.00 90.12 200 GLY A C 1
ATOM 1599 O O . GLY A 1 200 ? -6.139 -9.166 -10.261 1.00 90.12 200 GLY A O 1
ATOM 1600 N N . ARG A 1 201 ? -4.389 -8.096 -9.335 1.00 93.25 201 ARG A N 1
ATOM 1601 C CA . ARG A 1 201 ? -3.389 -9.139 -9.597 1.00 93.25 201 ARG A CA 1
ATOM 1602 C C . ARG A 1 201 ? -3.393 -10.271 -8.566 1.00 93.25 201 ARG A C 1
ATOM 1604 O O . ARG A 1 201 ? -2.997 -11.377 -8.915 1.00 93.25 201 ARG A O 1
ATOM 1611 N N . TYR A 1 202 ? -3.836 -10.000 -7.331 1.00 94.94 202 TYR A N 1
ATOM 1612 C CA . TYR A 1 202 ? -3.608 -10.891 -6.178 1.00 94.94 202 TYR A CA 1
ATOM 1613 C C . TYR A 1 202 ? -4.845 -11.219 -5.330 1.00 94.94 202 TYR A C 1
ATOM 1615 O O . TYR A 1 202 ? -4.756 -11.229 -4.109 1.00 94.94 202 TYR A O 1
ATOM 1623 N N . ASP A 1 203 ? -6.018 -11.430 -5.927 1.00 92.81 203 ASP A N 1
ATOM 1624 C CA . ASP A 1 203 ? -7.260 -11.824 -5.222 1.00 92.81 203 ASP A CA 1
ATOM 1625 C C . ASP A 1 203 ? -7.673 -10.949 -4.006 1.00 92.81 203 ASP A C 1
ATOM 1627 O O . ASP A 1 203 ? -8.582 -11.286 -3.241 1.00 92.81 203 ASP A O 1
ATOM 1631 N N . PHE A 1 204 ? -7.086 -9.757 -3.857 1.00 95.31 204 PHE A N 1
ATOM 1632 C CA . PHE A 1 204 ? -7.444 -8.773 -2.839 1.00 95.31 204 PHE A CA 1
ATOM 1633 C C . PHE A 1 204 ? -8.683 -7.990 -3.292 1.00 95.31 204 PHE A C 1
ATOM 1635 O O . PHE A 1 204 ? -8.599 -6.898 -3.847 1.00 95.31 204 PHE A O 1
ATOM 1642 N N . GLY A 1 205 ? -9.857 -8.595 -3.124 1.00 92.88 205 GLY A N 1
ATOM 1643 C CA . GLY A 1 205 ? -11.128 -8.067 -3.624 1.00 92.88 205 GLY A CA 1
ATOM 1644 C C . GLY A 1 205 ? -11.695 -6.828 -2.909 1.00 92.88 205 GLY A C 1
ATOM 1645 O O . GLY A 1 205 ? -11.289 -6.435 -1.815 1.00 92.88 205 GLY A O 1
ATOM 1646 N N . GLU A 1 206 ? -12.744 -6.261 -3.512 1.00 94.00 206 GLU A N 1
ATOM 1647 C CA . GLU A 1 206 ? -13.454 -5.056 -3.042 1.00 94.00 206 GLU A CA 1
ATOM 1648 C C . GLU A 1 206 ? -13.954 -5.165 -1.590 1.00 94.00 206 GLU A C 1
ATOM 1650 O O . GLU A 1 206 ? -13.977 -4.184 -0.846 1.00 94.00 206 GLU A O 1
ATOM 1655 N N . ARG A 1 207 ? -14.298 -6.381 -1.145 1.00 96.06 207 ARG A N 1
ATOM 1656 C CA . ARG A 1 207 ? -14.737 -6.652 0.230 1.00 96.06 207 ARG A CA 1
ATOM 1657 C C . ARG A 1 207 ? -13.753 -6.112 1.273 1.00 96.06 207 ARG A C 1
ATOM 1659 O O . ARG A 1 207 ? -14.193 -5.546 2.269 1.00 96.06 207 ARG A O 1
ATOM 1666 N N . TYR A 1 208 ? -12.445 -6.279 1.060 1.00 96.62 208 TYR A N 1
ATOM 1667 C CA . TYR A 1 208 ? -11.420 -5.884 2.033 1.00 96.62 208 TYR A CA 1
ATOM 1668 C C . TYR A 1 208 ? -11.359 -4.364 2.198 1.00 96.62 208 TYR A C 1
ATOM 1670 O O . TYR A 1 208 ? -11.398 -3.852 3.319 1.00 96.62 208 TYR A O 1
ATOM 1678 N N . VAL A 1 209 ? -11.345 -3.633 1.081 1.00 95.12 209 VAL A N 1
ATOM 1679 C CA . VAL A 1 209 ? -11.322 -2.164 1.087 1.00 95.12 209 VAL A CA 1
ATOM 1680 C C . VAL A 1 209 ? -12.637 -1.577 1.601 1.00 95.12 209 VAL A C 1
ATOM 1682 O O . VAL A 1 209 ? -12.615 -0.626 2.382 1.00 95.12 209 VAL A O 1
ATOM 1685 N N . GLN A 1 210 ? -13.782 -2.177 1.262 1.00 96.44 210 GLN A N 1
ATOM 1686 C CA . GLN A 1 210 ? -15.078 -1.745 1.785 1.00 96.44 210 GLN A CA 1
ATOM 1687 C C . GLN A 1 210 ? -15.194 -1.991 3.296 1.00 96.44 210 GLN A C 1
ATOM 1689 O O . GLN A 1 210 ? -15.673 -1.120 4.025 1.00 96.44 210 GLN A O 1
ATOM 1694 N N . ALA A 1 211 ? -14.729 -3.141 3.791 1.00 98.12 211 ALA A N 1
ATOM 1695 C CA . ALA A 1 211 ? -14.731 -3.430 5.220 1.00 98.12 211 ALA A CA 1
ATOM 1696 C C . ALA A 1 211 ? -13.828 -2.464 5.996 1.00 98.12 211 ALA A C 1
ATOM 1698 O O . ALA A 1 211 ? -14.196 -2.033 7.087 1.00 98.12 211 ALA A O 1
ATOM 1699 N N . MET A 1 212 ? -12.685 -2.067 5.429 1.00 97.50 212 MET A N 1
ATOM 1700 C CA . MET A 1 212 ? -11.812 -1.068 6.046 1.00 97.50 212 MET A CA 1
ATOM 1701 C C . MET A 1 212 ? -12.438 0.337 6.043 1.00 97.50 212 MET A C 1
ATOM 1703 O O . MET A 1 212 ? -12.380 1.036 7.057 1.00 97.50 212 MET A O 1
ATOM 1707 N N . ALA A 1 213 ? -13.125 0.722 4.961 1.00 96.00 213 ALA A N 1
ATOM 1708 C CA . ALA A 1 213 ? -13.921 1.951 4.916 1.00 96.00 213 ALA A CA 1
ATOM 1709 C C . ALA A 1 213 ? -14.991 1.977 6.020 1.00 96.00 213 ALA A C 1
ATOM 1711 O O . ALA A 1 213 ? -15.177 2.989 6.694 1.00 96.00 213 ALA A O 1
ATOM 1712 N N . ASN A 1 214 ? -15.665 0.847 6.248 1.00 98.31 214 ASN A N 1
ATOM 1713 C CA . ASN A 1 214 ? -16.623 0.713 7.341 1.00 98.31 214 ASN A CA 1
ATOM 1714 C C . ASN A 1 214 ? -15.944 0.768 8.712 1.00 98.31 214 ASN A C 1
ATOM 1716 O O . ASN A 1 214 ? -16.447 1.462 9.587 1.00 98.31 214 ASN A O 1
ATOM 1720 N N . THR A 1 215 ? -14.790 0.119 8.909 1.00 97.94 215 THR A N 1
ATOM 1721 C CA . THR A 1 215 ? -14.033 0.201 10.171 1.00 97.94 215 THR A CA 1
ATOM 1722 C C . THR A 1 215 ? -13.710 1.649 10.539 1.00 97.94 215 THR A C 1
ATOM 1724 O O . THR A 1 215 ? -13.834 2.030 11.706 1.00 97.94 215 THR A O 1
ATOM 1727 N N . LEU A 1 216 ? -13.340 2.480 9.559 1.00 95.69 216 LEU A N 1
ATOM 1728 C CA . LEU A 1 216 ? -13.054 3.896 9.794 1.00 95.69 216 LEU A CA 1
ATOM 1729 C C . LEU A 1 216 ? -14.238 4.648 10.395 1.00 95.69 216 LEU A C 1
ATOM 1731 O O . LEU A 1 216 ? -14.058 5.395 11.355 1.00 95.69 216 LEU A O 1
ATOM 1735 N N . VAL A 1 217 ? -15.436 4.431 9.860 1.00 96.38 217 VAL A N 1
ATOM 1736 C CA . VAL A 1 217 ? -16.627 5.167 10.295 1.00 96.38 217 VAL A CA 1
ATOM 1737 C C . VAL A 1 217 ? -17.276 4.530 11.521 1.00 96.38 217 VAL A C 1
ATOM 1739 O O . VAL A 1 217 ? -17.623 5.220 12.471 1.00 96.38 217 VAL A O 1
ATOM 1742 N N . GLU A 1 218 ? -17.436 3.209 11.532 1.00 97.81 218 GLU A N 1
ATOM 1743 C CA . GLU A 1 218 ? -18.245 2.527 12.547 1.00 97.81 218 GLU A CA 1
ATOM 1744 C C . GLU A 1 218 ? -17.473 2.206 13.831 1.00 97.81 218 GLU A C 1
ATOM 1746 O O . GLU A 1 218 ? -18.075 2.041 14.895 1.00 97.81 218 GLU A O 1
ATOM 1751 N N . VAL A 1 219 ? -16.144 2.086 13.751 1.00 97.19 219 VAL A N 1
ATOM 1752 C CA . VAL A 1 219 ? -15.307 1.627 14.872 1.00 97.19 219 VAL A CA 1
ATOM 1753 C C . VAL A 1 219 ? -14.347 2.712 15.342 1.00 97.19 219 VAL A C 1
ATOM 1755 O O . VAL A 1 219 ? -14.197 2.945 16.555 1.00 97.19 219 VAL A O 1
ATOM 1758 N N . LEU A 1 220 ? -13.669 3.344 14.386 1.00 95.75 220 LEU A N 1
ATOM 1759 C CA . LEU A 1 220 ? -12.578 4.264 14.661 1.00 95.75 220 LEU A CA 1
ATOM 1760 C C . LEU A 1 220 ? -13.069 5.673 14.962 1.00 95.75 220 LEU A C 1
ATOM 1762 O O . LEU A 1 220 ? -12.591 6.245 15.942 1.00 95.75 220 LEU A O 1
ATOM 1766 N N . ASP A 1 221 ? -14.001 6.219 14.181 1.00 94.69 221 ASP A N 1
ATOM 1767 C CA . ASP A 1 221 ? -14.560 7.546 14.438 1.00 94.69 221 ASP A CA 1
ATOM 1768 C C . ASP A 1 221 ? -15.272 7.586 15.801 1.00 94.69 221 ASP A C 1
ATOM 1770 O O . ASP A 1 221 ? -16.172 6.799 16.102 1.00 94.69 221 ASP A O 1
ATOM 1774 N N . LYS A 1 222 ? -14.841 8.503 16.670 1.00 91.75 222 LYS A N 1
ATOM 1775 C CA . LYS A 1 222 ? -15.487 8.792 17.964 1.00 91.75 222 LYS A CA 1
ATOM 1776 C C . LYS A 1 222 ? -16.335 10.061 17.911 1.00 91.75 222 LYS A C 1
ATOM 1778 O O . LYS A 1 222 ? -16.896 10.478 18.929 1.00 91.75 222 LYS A O 1
ATOM 1783 N N . GLY A 1 223 ? -16.446 10.662 16.732 1.00 87.00 223 GLY A N 1
ATOM 1784 C CA . GLY A 1 223 ? -17.071 11.942 16.496 1.00 87.00 223 GLY A CA 1
ATOM 1785 C C . GLY A 1 223 ? -16.203 13.101 16.974 1.00 87.00 223 GLY A C 1
ATOM 1786 O O . GLY A 1 223 ? -15.219 12.955 17.702 1.00 87.00 223 GLY A O 1
ATOM 1787 N N . LYS A 1 224 ? -16.603 14.311 16.569 1.00 81.62 224 LYS A N 1
ATOM 1788 C CA . LYS A 1 224 ? -15.920 15.564 16.923 1.00 81.62 224 LYS A CA 1
ATOM 1789 C C . LYS A 1 224 ? -14.429 15.545 16.549 1.00 81.62 224 LYS A C 1
ATOM 1791 O O . LYS A 1 224 ? -13.648 16.132 17.286 1.00 81.62 224 LYS A O 1
ATOM 1796 N N . GLY A 1 225 ? -14.015 14.886 15.466 1.00 79.56 225 GLY A N 1
ATOM 1797 C CA . GLY A 1 225 ? -12.611 14.849 15.028 1.00 79.56 225 GLY A CA 1
ATOM 1798 C C . GLY A 1 225 ? -11.675 14.069 15.962 1.00 79.56 225 GLY A C 1
ATOM 1799 O O . GLY A 1 225 ? -10.501 14.425 16.099 1.00 79.56 225 GLY A O 1
ATOM 1800 N N . GLU A 1 226 ? -12.181 13.049 16.653 1.00 87.50 226 GLU A N 1
ATOM 1801 C CA . GLU A 1 226 ? -11.397 12.119 17.473 1.00 87.50 226 GLU A CA 1
ATOM 1802 C C . GLU A 1 226 ? -11.509 10.701 16.915 1.00 87.50 226 GLU A C 1
ATOM 1804 O O . GLU A 1 226 ? -12.586 10.275 16.510 1.00 87.50 226 GLU A O 1
ATOM 1809 N N . PHE A 1 227 ? -10.400 9.962 16.942 1.00 92.38 227 PHE A N 1
ATOM 1810 C CA . PHE A 1 227 ? -10.340 8.570 16.505 1.00 92.38 227 PHE A CA 1
ATOM 1811 C C . PHE A 1 227 ? -9.894 7.653 17.645 1.00 92.38 227 PHE A C 1
ATOM 1813 O O . PHE A 1 227 ? -9.141 8.066 18.534 1.00 92.38 227 PHE A O 1
ATOM 1820 N N . ALA A 1 228 ? -10.326 6.391 17.613 1.00 94.56 228 ALA A N 1
ATOM 1821 C CA . ALA A 1 228 ? -9.700 5.333 18.400 1.00 94.56 228 ALA A CA 1
ATOM 1822 C C . ALA A 1 228 ? -8.226 5.165 18.017 1.00 94.56 228 ALA A C 1
ATOM 1824 O O . ALA A 1 228 ? -7.835 5.389 16.877 1.00 94.56 228 ALA A O 1
ATOM 1825 N N . GLU A 1 229 ? -7.406 4.726 18.971 1.00 92.06 229 GLU A N 1
ATOM 1826 C CA . GLU A 1 229 ? -5.991 4.431 18.716 1.00 92.06 229 GLU A CA 1
ATOM 1827 C C . GLU A 1 229 ? -5.813 3.160 17.889 1.00 92.06 229 GLU A C 1
ATOM 1829 O O . GLU A 1 229 ? -4.813 3.031 17.199 1.00 92.06 229 GLU A O 1
ATOM 1834 N N . ARG A 1 230 ? -6.744 2.210 17.985 1.00 93.81 230 ARG A N 1
ATOM 1835 C CA . ARG A 1 230 ? -6.608 0.851 17.453 1.00 93.81 230 ARG A CA 1
ATOM 1836 C C . ARG A 1 230 ? -7.823 0.462 16.616 1.00 93.81 230 ARG A C 1
ATOM 1838 O O . ARG A 1 230 ? -8.937 0.851 16.964 1.00 93.81 230 ARG A O 1
ATOM 1845 N N . LEU A 1 231 ? -7.632 -0.377 15.592 1.00 95.31 231 LEU A N 1
ATOM 1846 C CA . LEU A 1 231 ? -8.713 -0.901 14.730 1.00 95.31 231 LEU A CA 1
ATOM 1847 C C . LEU A 1 231 ? -9.801 -1.683 15.481 1.00 95.31 231 LEU A C 1
ATOM 1849 O O . LEU A 1 231 ? -10.906 -1.842 14.982 1.00 95.31 231 LEU A O 1
ATOM 1853 N N . ASN A 1 232 ? -9.529 -2.140 16.703 1.00 94.19 232 ASN A N 1
ATOM 1854 C CA . ASN A 1 232 ? -10.537 -2.712 17.599 1.00 94.19 232 ASN A CA 1
ATOM 1855 C C . ASN A 1 232 ? -11.379 -1.655 18.357 1.00 94.19 232 ASN A C 1
ATOM 1857 O O . ASN A 1 232 ? -12.130 -2.002 19.270 1.00 94.19 232 ASN A O 1
ATOM 1861 N N . GLY A 1 233 ? -11.222 -0.368 18.038 1.00 94.81 233 GLY A N 1
ATOM 1862 C CA . GLY A 1 233 ? -11.987 0.743 18.602 1.00 94.81 233 GLY A CA 1
ATOM 1863 C C . GLY A 1 233 ? -11.532 1.213 19.986 1.00 94.81 233 GLY A C 1
ATOM 1864 O O . GLY A 1 233 ? -12.185 2.098 20.553 1.00 94.81 233 GLY A O 1
ATOM 1865 N N . LYS A 1 234 ? -10.451 0.646 20.542 1.00 93.12 234 LYS A N 1
ATOM 1866 C CA . LYS A 1 234 ? -9.902 1.013 21.858 1.00 93.12 234 LYS A CA 1
ATOM 1867 C C . LYS A 1 234 ? -8.904 2.171 21.769 1.00 93.12 234 LYS A C 1
ATOM 1869 O O . LYS A 1 234 ? -8.266 2.403 20.744 1.00 93.12 234 LYS A O 1
ATOM 1874 N N . GLY A 1 235 ? -8.731 2.850 22.904 1.00 91.19 235 GLY A N 1
ATOM 1875 C CA . GLY A 1 235 ? -7.787 3.956 23.062 1.00 91.19 235 GLY A CA 1
ATOM 1876 C C . GLY A 1 235 ? -8.228 5.229 22.342 1.00 91.19 235 GLY A C 1
ATOM 1877 O O . GLY A 1 235 ? -9.337 5.317 21.819 1.00 91.19 235 GLY A O 1
ATOM 1878 N N . THR A 1 236 ? -7.335 6.212 22.316 1.00 89.94 236 THR A N 1
ATOM 1879 C CA . THR A 1 236 ? -7.524 7.482 21.606 1.00 89.94 236 THR A CA 1
ATOM 1880 C C . THR A 1 236 ? -6.283 7.746 20.771 1.00 89.94 236 THR A C 1
ATOM 1882 O O . THR A 1 236 ? -5.170 7.732 21.304 1.00 89.94 236 THR A O 1
ATOM 1885 N N . ALA A 1 237 ? -6.470 7.965 19.471 1.00 85.88 237 ALA A N 1
ATOM 1886 C CA . ALA A 1 237 ? -5.381 8.226 18.547 1.00 85.88 237 ALA A CA 1
ATOM 1887 C C . ALA A 1 237 ? -4.567 9.436 19.018 1.00 85.88 237 ALA A C 1
ATOM 1889 O O . ALA A 1 237 ? -5.106 10.491 19.366 1.00 85.88 237 ALA A O 1
ATOM 1890 N N . LYS A 1 238 ? -3.245 9.275 19.036 1.00 76.50 238 LYS A N 1
ATOM 1891 C CA . LYS A 1 238 ? -2.325 10.378 19.311 1.00 76.50 238 LYS A CA 1
ATOM 1892 C C . LYS A 1 238 ? -2.209 11.263 18.073 1.00 76.50 238 LYS A C 1
ATOM 1894 O O . LYS A 1 238 ? -2.486 10.835 16.955 1.00 76.50 238 LYS A O 1
ATOM 1899 N N . LYS A 1 239 ? -1.753 12.500 18.278 1.00 69.00 239 LYS A N 1
ATOM 1900 C CA . LYS A 1 239 ? -1.430 13.404 17.174 1.00 69.00 239 LYS A CA 1
ATOM 1901 C C . LYS A 1 239 ? -0.290 12.810 16.338 1.00 69.00 239 LYS A C 1
ATOM 1903 O O . LYS A 1 239 ? 0.796 12.578 16.867 1.00 69.00 239 LYS A O 1
ATOM 1908 N N . GLY A 1 240 ? -0.554 12.594 15.057 1.00 65.81 240 GLY A N 1
ATOM 1909 C CA . GLY A 1 240 ? 0.394 12.132 14.052 1.00 65.81 240 GLY A CA 1
ATOM 1910 C C . GLY A 1 240 ? 0.827 13.247 13.101 1.00 65.81 240 GLY A C 1
ATOM 1911 O O . GLY A 1 240 ? 0.577 14.438 13.325 1.00 65.81 240 GLY A O 1
ATOM 1912 N N . THR A 1 241 ? 1.495 12.847 12.027 1.00 63.09 241 THR A N 1
ATOM 1913 C CA . THR A 1 241 ? 1.867 13.709 10.900 1.00 63.09 241 THR A CA 1
ATOM 1914 C C . THR A 1 241 ? 0.834 13.563 9.771 1.00 63.09 241 THR A C 1
ATOM 1916 O O . THR A 1 241 ? 0.041 12.633 9.794 1.00 63.09 241 THR A O 1
ATOM 1919 N N . PRO A 1 242 ? 0.794 14.459 8.772 1.00 59.62 242 PRO A N 1
ATOM 1920 C CA . PRO A 1 242 ? -0.129 14.365 7.625 1.00 59.62 242 PRO A CA 1
ATOM 1921 C C . PRO A 1 242 ? -0.235 12.984 6.969 1.00 59.62 242 PRO A C 1
ATOM 1923 O O . PRO A 1 242 ? -1.324 12.463 6.746 1.00 59.62 242 PRO A O 1
ATOM 1926 N N . ILE A 1 243 ? 0.927 12.377 6.738 1.00 62.12 243 ILE A N 1
ATOM 1927 C CA . ILE A 1 243 ? 1.119 11.059 6.125 1.00 62.12 243 ILE A CA 1
ATOM 1928 C C . ILE A 1 243 ? 0.470 9.918 6.946 1.00 62.12 243 ILE A C 1
ATOM 1930 O O . ILE A 1 243 ? 0.261 8.815 6.455 1.00 62.12 243 ILE A O 1
ATOM 1934 N N . SER A 1 244 ? 0.130 10.183 8.210 1.00 68.00 244 SER A N 1
ATOM 1935 C CA . SER A 1 244 ? -0.559 9.253 9.107 1.00 68.00 244 SER A CA 1
ATOM 1936 C C . SER A 1 244 ? -2.067 9.145 8.856 1.00 68.00 244 SER A C 1
ATOM 1938 O O . SER A 1 244 ? -2.720 8.401 9.580 1.00 68.00 244 SER A O 1
ATOM 1940 N N . TYR A 1 245 ? -2.635 9.891 7.898 1.00 75.19 245 TYR A N 1
ATOM 1941 C CA . TYR A 1 245 ? -4.096 9.973 7.717 1.00 75.19 245 TYR A CA 1
ATOM 1942 C C . TYR A 1 245 ? -4.576 9.975 6.259 1.00 75.19 245 TYR A C 1
ATOM 1944 O O . TYR A 1 245 ? -5.703 9.578 5.975 1.00 75.19 245 TYR A O 1
ATOM 1952 N N . ASP A 1 246 ? -3.748 10.435 5.329 1.00 73.19 246 ASP A N 1
ATOM 1953 C CA . ASP A 1 246 ? -4.038 10.508 3.889 1.00 73.19 246 ASP A CA 1
ATOM 1954 C C . ASP A 1 246 ? -4.344 9.150 3.238 1.00 73.19 246 ASP A C 1
ATOM 1956 O O . ASP A 1 246 ? -5.120 9.095 2.294 1.00 73.19 246 ASP A O 1
ATOM 1960 N N . GLY A 1 247 ? -3.813 8.035 3.738 1.00 78.12 247 GLY A N 1
ATOM 1961 C CA . GLY A 1 247 ? -4.131 6.716 3.197 1.00 78.12 247 GLY A CA 1
ATOM 1962 C C . GLY A 1 247 ? -5.579 6.298 3.424 1.00 78.12 247 GLY A C 1
ATOM 1963 O O . GLY A 1 247 ? -6.108 5.474 2.681 1.00 78.12 247 GLY A O 1
ATOM 1964 N N . TYR A 1 248 ? -6.259 6.921 4.386 1.00 86.56 248 TYR A N 1
ATOM 1965 C CA . TYR A 1 248 ? -7.682 6.708 4.608 1.00 86.56 248 TYR A CA 1
ATOM 1966 C C . TYR A 1 248 ? -8.580 7.497 3.656 1.00 86.56 248 TYR A C 1
ATOM 1968 O O . TYR A 1 248 ? -9.739 7.121 3.482 1.00 86.56 248 TYR A O 1
ATOM 1976 N N . ILE A 1 249 ? -8.076 8.555 3.008 1.00 79.69 249 ILE A N 1
ATOM 1977 C CA . ILE A 1 249 ? -8.902 9.426 2.156 1.00 79.69 249 ILE A CA 1
ATOM 1978 C C . ILE A 1 249 ? -9.540 8.657 0.995 1.00 79.69 249 ILE A C 1
ATOM 1980 O O . ILE A 1 249 ? -10.663 8.946 0.589 1.00 79.69 249 ILE A O 1
ATOM 1984 N N . TRP A 1 250 ? -8.853 7.625 0.503 1.00 76.88 250 TRP A N 1
ATOM 1985 C CA . TRP A 1 250 ? -9.288 6.810 -0.627 1.00 76.88 250 TRP A CA 1
ATOM 1986 C C . TRP A 1 250 ? -10.562 6.018 -0.334 1.00 76.88 250 TRP A C 1
ATOM 1988 O O . TRP A 1 250 ? -11.351 5.750 -1.240 1.00 76.88 250 TRP A O 1
ATOM 1998 N N . TYR A 1 251 ? -10.835 5.724 0.939 1.00 86.56 251 TYR A N 1
ATOM 1999 C CA . TYR A 1 251 ? -12.073 5.062 1.336 1.00 86.56 251 TYR A CA 1
ATOM 2000 C C . TYR A 1 251 ? -13.315 5.946 1.192 1.00 86.56 251 TYR A C 1
ATOM 2002 O O . TYR A 1 251 ? -14.429 5.421 1.230 1.00 86.56 251 TYR A O 1
ATOM 2010 N N . ALA A 1 252 ? -13.157 7.250 0.931 1.00 85.06 252 ALA A N 1
ATOM 2011 C CA . ALA A 1 252 ? -14.268 8.131 0.579 1.00 85.06 252 ALA A CA 1
ATOM 2012 C C . ALA A 1 252 ? -15.017 7.677 -0.690 1.00 85.06 252 ALA A C 1
ATOM 2014 O O . ALA A 1 252 ? -16.190 8.005 -0.857 1.00 85.06 252 ALA A O 1
ATOM 2015 N N . ALA A 1 253 ? -14.385 6.873 -1.554 1.00 80.19 253 ALA A N 1
ATOM 2016 C CA . ALA A 1 253 ? -15.058 6.237 -2.687 1.00 80.19 253 ALA A CA 1
ATOM 2017 C C . ALA A 1 253 ? -16.167 5.250 -2.257 1.00 80.19 253 ALA A C 1
ATOM 2019 O O . ALA A 1 253 ? -17.140 5.070 -2.986 1.00 80.19 253 ALA A O 1
ATOM 2020 N N . TYR A 1 254 ? -16.041 4.645 -1.070 1.00 86.06 254 TYR A N 1
ATOM 2021 C CA . TYR A 1 254 ? -16.999 3.683 -0.506 1.00 86.06 254 TYR A CA 1
ATOM 2022 C C . TYR A 1 254 ? -17.895 4.308 0.567 1.00 86.06 254 TYR A C 1
ATOM 2024 O O . TYR A 1 254 ? -19.065 3.949 0.696 1.00 86.06 254 TYR A O 1
ATOM 2032 N N . ARG A 1 255 ? -17.336 5.231 1.353 1.00 88.31 255 ARG A N 1
ATOM 2033 C CA . ARG A 1 255 ? -17.993 5.934 2.459 1.00 88.31 255 ARG A CA 1
ATOM 2034 C C . ARG A 1 255 ? -17.672 7.427 2.352 1.00 88.31 255 ARG A C 1
ATOM 2036 O O . ARG A 1 255 ? -16.683 7.862 2.940 1.00 88.31 255 ARG A O 1
ATOM 2043 N N . PRO A 1 256 ? -18.448 8.216 1.582 1.00 85.94 256 PRO A N 1
ATOM 2044 C CA . PRO A 1 256 ? -18.139 9.622 1.298 1.00 85.94 256 PRO A CA 1
ATOM 2045 C C . PRO A 1 256 ? -17.875 10.483 2.540 1.00 85.94 256 PRO A C 1
ATOM 2047 O O . PRO A 1 256 ? -17.082 11.420 2.488 1.00 85.94 256 PRO A O 1
ATOM 2050 N N . GLU A 1 257 ? -18.499 10.146 3.669 1.00 86.06 257 GLU A N 1
ATOM 2051 C CA . GLU A 1 257 ? -18.311 10.808 4.957 1.00 86.06 257 GLU A CA 1
ATOM 2052 C C . GLU A 1 257 ? -16.896 10.666 5.543 1.00 86.06 257 GLU A C 1
ATOM 2054 O O . GLU A 1 257 ? -16.487 11.528 6.317 1.00 86.06 257 GLU A O 1
ATOM 2059 N N . VAL A 1 258 ? -16.115 9.645 5.156 1.00 86.88 258 VAL A N 1
ATOM 2060 C CA . VAL A 1 258 ? -14.721 9.453 5.613 1.00 86.88 258 VAL A CA 1
ATOM 2061 C C . VAL A 1 258 ? -13.890 10.708 5.376 1.00 86.88 258 VAL A C 1
ATOM 2063 O O . VAL A 1 258 ? -13.071 11.076 6.216 1.00 86.88 258 VAL A O 1
ATOM 2066 N N . TYR A 1 259 ? -14.132 11.395 4.260 1.00 79.00 259 TYR A N 1
ATOM 2067 C CA . TYR A 1 259 ? -13.441 12.633 3.942 1.00 79.00 259 TYR A CA 1
ATOM 2068 C C . TYR A 1 259 ? -13.651 13.698 5.023 1.00 79.00 259 TYR A C 1
ATOM 2070 O O . TYR A 1 259 ? -12.681 14.208 5.583 1.00 79.00 259 TYR A O 1
ATOM 2078 N N . ASP A 1 260 ? -14.910 13.999 5.349 1.00 79.56 260 ASP A N 1
ATOM 2079 C CA . ASP A 1 260 ? -15.237 15.025 6.338 1.00 79.56 260 ASP A CA 1
ATOM 2080 C C . ASP A 1 260 ? -14.664 14.648 7.716 1.00 79.56 260 ASP A C 1
ATOM 2082 O O . ASP A 1 260 ? -14.080 15.500 8.382 1.00 79.56 260 ASP A O 1
ATOM 2086 N N . ILE A 1 261 ? -14.713 13.367 8.103 1.00 87.00 261 ILE A N 1
ATOM 2087 C CA . ILE A 1 261 ? -14.164 12.890 9.384 1.00 87.00 261 ILE A CA 1
ATOM 2088 C C . ILE A 1 261 ? -12.635 13.092 9.449 1.00 87.00 261 ILE A C 1
ATOM 2090 O O . ILE A 1 261 ? -12.112 13.584 10.456 1.00 87.00 261 ILE A O 1
ATOM 2094 N N . ILE A 1 262 ? -11.900 12.753 8.382 1.00 82.50 262 ILE A N 1
ATOM 2095 C CA . ILE A 1 262 ? -10.437 12.925 8.323 1.00 82.50 262 ILE A CA 1
ATOM 2096 C C . ILE A 1 262 ? -10.058 14.410 8.324 1.00 82.50 262 ILE A C 1
ATOM 2098 O O . ILE A 1 262 ? -9.159 14.815 9.067 1.00 82.50 262 ILE A O 1
ATOM 2102 N N . ILE A 1 263 ? -10.755 15.244 7.547 1.00 76.50 263 ILE A N 1
ATOM 2103 C CA . ILE A 1 263 ? -10.493 16.687 7.514 1.00 76.50 263 ILE A CA 1
ATOM 2104 C C . ILE A 1 263 ? -10.803 17.340 8.864 1.00 76.50 263 ILE A C 1
ATOM 2106 O O . ILE A 1 263 ? -9.979 18.105 9.372 1.00 76.50 263 ILE A O 1
ATOM 2110 N N . ASP A 1 264 ? -11.93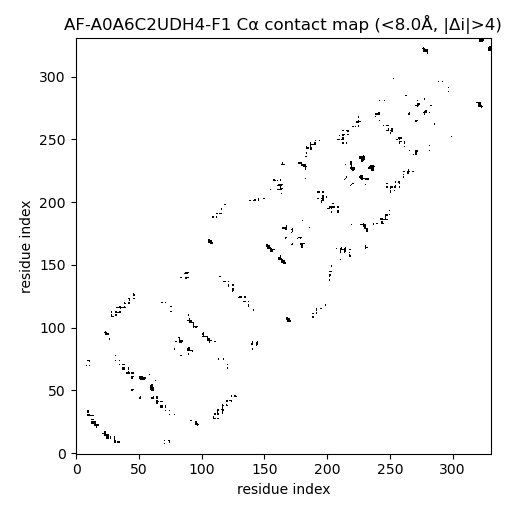2 17.006 9.489 1.00 79.00 264 ASP A N 1
ATOM 2111 C CA . ASP A 1 264 ? -12.291 17.508 10.817 1.00 79.00 264 ASP A CA 1
ATOM 2112 C C . ASP A 1 264 ? -11.230 17.136 11.858 1.00 79.00 264 ASP A C 1
ATOM 2114 O O . ASP A 1 264 ? -10.855 17.965 12.695 1.00 79.00 264 ASP A O 1
ATOM 2118 N N . HIS A 1 265 ? -10.687 15.917 11.784 1.00 81.44 265 HIS A N 1
ATOM 2119 C CA . HIS A 1 265 ? -9.578 15.498 12.634 1.00 81.44 265 HIS A CA 1
ATOM 2120 C C . HIS A 1 265 ? -8.322 16.349 12.406 1.00 81.44 265 HIS A C 1
ATOM 2122 O O . HIS A 1 265 ? -7.735 16.835 13.380 1.00 81.44 265 HIS A O 1
ATOM 2128 N N . VAL A 1 266 ? -7.927 16.571 11.146 1.00 75.88 266 VAL A N 1
ATOM 2129 C CA . VAL A 1 266 ? -6.747 17.376 10.791 1.00 75.88 266 VAL A CA 1
ATOM 2130 C C . VAL A 1 266 ? -6.873 18.807 11.312 1.00 75.88 266 VAL A C 1
ATOM 2132 O O . VAL A 1 266 ? -5.969 19.295 11.999 1.00 75.88 266 VAL A O 1
ATOM 2135 N N . LEU A 1 267 ? -8.008 19.456 11.045 1.00 75.06 267 LEU A N 1
ATOM 2136 C CA . LEU A 1 267 ? -8.259 20.844 11.427 1.00 75.06 267 LEU A CA 1
ATOM 2137 C C . LEU A 1 267 ? -8.371 21.008 12.947 1.00 75.06 267 LEU A C 1
ATOM 2139 O O . LEU A 1 267 ? -7.710 21.872 13.523 1.00 75.06 267 LEU A O 1
ATOM 2143 N N . LYS A 1 268 ? -9.154 20.161 13.630 1.00 78.38 268 LYS A N 1
ATOM 2144 C CA . LYS A 1 268 ? -9.340 20.256 15.089 1.00 78.38 268 LYS A CA 1
ATOM 2145 C C . LYS A 1 268 ? -8.029 20.065 15.848 1.00 78.38 268 LYS A C 1
ATOM 2147 O O . LYS A 1 268 ? -7.787 20.743 16.847 1.00 78.38 268 LYS A O 1
ATOM 2152 N N . ASN A 1 269 ? -7.184 19.140 15.394 1.00 77.06 269 ASN A N 1
ATOM 2153 C CA . ASN A 1 269 ? -5.950 18.784 16.092 1.00 77.06 269 ASN A CA 1
ATOM 2154 C C . ASN A 1 269 ? -4.730 19.586 15.613 1.00 77.06 269 ASN A C 1
ATOM 2156 O O . ASN A 1 269 ? -3.608 19.349 16.086 1.00 77.06 269 ASN A O 1
ATOM 2160 N N . ASN A 1 270 ? -4.929 20.561 14.715 1.00 73.94 270 ASN A N 1
ATOM 2161 C CA . ASN A 1 270 ? -3.861 21.339 14.087 1.00 73.94 270 ASN A CA 1
ATOM 2162 C C . ASN A 1 270 ? -2.765 20.418 13.521 1.00 73.94 270 ASN A C 1
ATOM 2164 O O . ASN A 1 270 ? -1.567 20.625 13.762 1.00 73.94 270 ASN A O 1
ATOM 2168 N N . ILE A 1 271 ? -3.170 19.315 12.888 1.00 71.12 271 ILE A N 1
ATOM 2169 C CA . ILE A 1 271 ? -2.252 18.424 12.173 1.00 71.12 271 ILE A CA 1
ATOM 2170 C C . ILE A 1 271 ? -1.772 19.184 10.938 1.00 71.12 271 ILE A C 1
ATOM 2172 O O . ILE A 1 271 ? -2.508 19.991 10.377 1.00 71.12 271 ILE A O 1
ATOM 2176 N N . ALA A 1 272 ? -0.512 18.975 10.553 1.00 63.16 272 ALA A N 1
ATOM 2177 C CA . ALA A 1 272 ? 0.120 19.706 9.453 1.00 63.16 272 ALA A CA 1
ATOM 2178 C C . ALA A 1 272 ? 0.273 21.224 9.668 1.00 63.16 272 ALA A C 1
ATOM 2180 O O . ALA A 1 272 ? 0.656 21.920 8.735 1.00 63.16 272 ALA A O 1
ATOM 2181 N N . LEU A 1 273 ? -0.014 21.755 10.862 1.00 60.88 273 LEU A N 1
ATOM 2182 C CA . LEU A 1 273 ? 0.078 23.187 11.128 1.00 60.88 273 LEU A CA 1
ATOM 2183 C C . LEU A 1 273 ? 1.468 23.558 11.658 1.00 60.88 273 LEU A C 1
ATOM 2185 O O . LEU A 1 273 ? 1.860 23.130 12.747 1.00 60.88 273 LEU A O 1
ATOM 2189 N N . LYS A 1 274 ? 2.184 24.414 10.928 1.00 57.50 274 LYS A N 1
ATOM 2190 C CA . LYS A 1 274 ? 3.429 25.049 11.374 1.00 57.50 274 LYS A CA 1
ATOM 2191 C C . LYS A 1 274 ? 3.322 26.556 11.183 1.00 57.50 274 LYS A C 1
ATOM 2193 O O . LYS A 1 274 ? 2.941 27.013 10.115 1.00 57.50 274 LYS A O 1
ATOM 2198 N N . ASP A 1 275 ? 3.622 27.332 12.223 1.00 62.56 275 ASP A N 1
ATOM 2199 C CA . ASP A 1 275 ? 3.548 28.802 12.189 1.00 62.56 275 ASP A CA 1
ATOM 2200 C C . ASP A 1 275 ? 2.187 29.336 11.690 1.00 62.56 275 ASP A C 1
ATOM 2202 O O . ASP A 1 275 ? 2.103 30.324 10.966 1.00 62.56 275 ASP A O 1
ATOM 2206 N N . SER A 1 276 ? 1.098 28.663 12.088 1.00 60.22 276 SER A N 1
ATOM 2207 C CA . SER A 1 276 ? -0.284 28.934 11.641 1.00 60.22 276 SER A CA 1
ATOM 2208 C C . SER A 1 276 ? -0.537 28.735 10.137 1.00 60.22 276 SER A C 1
ATOM 2210 O O . SER A 1 276 ? -1.510 29.256 9.597 1.00 60.22 276 SER A O 1
ATOM 2212 N N . ARG A 1 277 ? 0.317 27.963 9.458 1.00 53.59 277 ARG A N 1
ATOM 2213 C CA . ARG A 1 277 ? 0.197 27.580 8.046 1.00 53.59 277 ARG A CA 1
ATOM 2214 C C . ARG A 1 277 ? 0.054 26.068 7.940 1.00 53.59 277 ARG A C 1
ATOM 2216 O O . ARG A 1 277 ? 0.803 25.339 8.591 1.00 53.59 277 ARG A O 1
ATOM 2223 N N . TYR A 1 278 ? -0.928 25.606 7.173 1.00 56.88 278 TYR A N 1
ATOM 2224 C CA . TYR A 1 278 ? -1.112 24.179 6.915 1.00 56.88 278 TYR A CA 1
ATOM 2225 C C . TYR A 1 278 ? -0.150 23.717 5.818 1.00 56.88 278 TYR A C 1
ATOM 2227 O O . TYR A 1 278 ? 0.119 24.463 4.877 1.00 56.88 278 TYR A O 1
ATOM 2235 N N . ASP A 1 279 ? 0.353 22.492 5.948 1.00 57.25 279 ASP A N 1
ATOM 2236 C CA . ASP A 1 279 ? 1.122 21.813 4.908 1.00 57.25 279 ASP A CA 1
ATOM 2237 C C . ASP A 1 279 ? 0.337 21.751 3.587 1.00 57.25 279 ASP A C 1
ATOM 2239 O O . ASP A 1 279 ? -0.870 21.482 3.574 1.00 57.25 279 ASP A O 1
ATOM 2243 N N . SER A 1 280 ? 1.030 22.014 2.478 1.00 51.25 280 SER A N 1
ATOM 2244 C CA . SER A 1 280 ? 0.439 22.138 1.147 1.00 51.25 280 SER A CA 1
ATOM 2245 C C . SER A 1 280 ? -0.173 20.836 0.633 1.00 51.25 280 SER A C 1
ATOM 2247 O O . SER A 1 280 ? -1.147 20.913 -0.109 1.00 51.25 280 SER A O 1
ATOM 2249 N N . TYR A 1 281 ? 0.316 19.661 1.047 1.00 53.88 281 TYR A N 1
ATOM 2250 C CA . TYR A 1 281 ? -0.248 18.375 0.626 1.00 53.88 281 TYR A CA 1
ATOM 2251 C C . TYR A 1 281 ? -1.617 18.125 1.271 1.00 53.88 281 TYR A C 1
ATOM 2253 O O . TYR A 1 281 ? -2.595 17.850 0.577 1.00 53.88 281 TYR A O 1
ATOM 2261 N N . CYS A 1 282 ? -1.723 18.336 2.590 1.00 51.91 282 CYS A N 1
ATOM 2262 C CA . CYS A 1 282 ? -3.015 18.319 3.283 1.00 51.91 282 CYS A CA 1
ATOM 2263 C C . CYS A 1 282 ? -3.974 19.348 2.684 1.00 51.91 282 CYS A C 1
ATOM 2265 O O . CYS A 1 282 ? -5.148 19.057 2.479 1.00 51.91 282 CYS A O 1
ATOM 2267 N N . LEU A 1 283 ? -3.480 20.555 2.402 1.00 50.44 283 LEU A N 1
ATOM 2268 C CA . LEU A 1 283 ? -4.295 21.637 1.868 1.00 50.44 283 LEU A CA 1
ATOM 2269 C C . LEU A 1 283 ? -4.753 21.372 0.423 1.00 50.44 283 LEU A C 1
ATOM 2271 O O . LEU A 1 283 ? -5.874 21.731 0.078 1.00 50.44 283 LEU A O 1
ATOM 2275 N N . PHE A 1 284 ? -3.934 20.725 -0.408 1.00 55.47 284 PHE A N 1
ATOM 2276 C CA . PHE A 1 284 ? -4.279 20.358 -1.783 1.00 55.47 284 PHE A CA 1
ATOM 2277 C C . PHE A 1 284 ? -5.440 19.359 -1.829 1.00 55.47 284 PHE A C 1
ATOM 2279 O O . PHE A 1 284 ? -6.427 19.620 -2.516 1.00 55.47 284 PHE A O 1
ATOM 2286 N N . GLU A 1 285 ? -5.387 18.286 -1.035 1.00 56.59 285 GLU A N 1
ATOM 2287 C CA . GLU A 1 285 ? -6.507 17.341 -0.910 1.00 56.59 285 GLU A CA 1
ATOM 2288 C C . GLU A 1 285 ? -7.762 18.025 -0.331 1.00 56.59 285 GLU A C 1
ATOM 2290 O O . GLU A 1 285 ? -8.865 17.844 -0.850 1.00 56.59 285 GLU A O 1
ATOM 2295 N N . ILE A 1 286 ? -7.586 18.915 0.662 1.00 50.16 286 ILE A N 1
ATOM 2296 C CA . ILE A 1 286 ? -8.663 19.748 1.236 1.00 50.16 286 ILE A CA 1
ATOM 2297 C C . ILE A 1 286 ? -9.355 20.626 0.172 1.00 50.16 286 ILE A C 1
ATOM 2299 O O . ILE A 1 286 ? -10.576 20.818 0.206 1.00 50.16 286 ILE A O 1
ATOM 2303 N N . LEU A 1 287 ? -8.583 21.208 -0.753 1.00 45.59 287 LEU A N 1
ATOM 2304 C CA . LEU A 1 287 ? -9.059 22.181 -1.742 1.00 45.59 287 LEU A CA 1
ATOM 2305 C C . LEU A 1 287 ? -9.628 21.525 -3.006 1.00 45.59 287 LEU A C 1
ATOM 2307 O O . LEU A 1 287 ? -10.676 21.966 -3.481 1.00 45.59 287 LEU A O 1
ATOM 2311 N N . LYS A 1 288 ? -9.009 20.449 -3.505 1.00 53.22 288 LYS A N 1
ATOM 2312 C CA . LYS A 1 288 ? -9.437 19.712 -4.709 1.00 53.22 288 LYS A CA 1
ATOM 2313 C C . LYS A 1 288 ? -10.883 19.211 -4.607 1.00 53.22 288 LYS A C 1
ATOM 2315 O O . LYS A 1 288 ? -11.612 19.183 -5.595 1.00 53.22 288 LYS A O 1
ATOM 2320 N N . LEU A 1 289 ? -11.339 18.877 -3.400 1.00 47.62 289 LEU A N 1
ATOM 2321 C CA . LEU A 1 289 ? -12.692 18.372 -3.162 1.00 47.62 289 LEU A CA 1
ATOM 2322 C C . LEU A 1 289 ? -13.712 19.459 -2.793 1.00 47.62 289 LEU A C 1
ATOM 2324 O O . LEU A 1 289 ? -14.913 19.241 -2.972 1.00 47.62 289 LEU A O 1
ATOM 2328 N N . LYS A 1 290 ? -13.286 20.655 -2.364 1.00 42.31 290 LYS A N 1
ATOM 2329 C CA . LYS A 1 290 ? -14.209 21.786 -2.155 1.00 42.31 290 LYS A CA 1
ATOM 2330 C C . LYS A 1 290 ? -14.793 22.292 -3.480 1.00 42.31 290 LYS A C 1
ATOM 2332 O O . LYS A 1 290 ? -15.980 22.614 -3.512 1.00 42.31 290 LYS A O 1
ATOM 2337 N N . ASP A 1 291 ? -14.014 22.259 -4.562 1.00 44.59 291 ASP A N 1
ATOM 2338 C CA . ASP A 1 291 ? -14.498 22.543 -5.924 1.00 44.59 291 ASP A CA 1
ATOM 2339 C C . ASP A 1 291 ? -15.428 21.444 -6.468 1.00 44.59 291 ASP A C 1
ATOM 2341 O O . ASP A 1 291 ? -16.328 21.723 -7.260 1.00 44.59 291 ASP A O 1
ATOM 2345 N N . SER A 1 292 ? -15.305 20.204 -5.978 1.00 44.06 292 SER A N 1
ATOM 2346 C CA . SER A 1 292 ? -16.200 19.105 -6.367 1.00 44.06 292 SER A CA 1
ATOM 2347 C C . SER A 1 292 ? -17.600 19.191 -5.746 1.00 44.06 292 SER A C 1
ATOM 2349 O O . SER A 1 292 ? -18.499 18.500 -6.201 1.00 44.06 292 SER A O 1
ATOM 2351 N N . ARG A 1 293 ? -17.872 20.090 -4.784 1.00 42.22 293 ARG A N 1
ATOM 2352 C CA . ARG A 1 293 ? -19.207 20.240 -4.152 1.00 42.22 293 ARG A CA 1
ATOM 2353 C C . ARG A 1 293 ? -20.300 20.834 -5.073 1.00 42.22 293 ARG A C 1
ATOM 2355 O O . ARG A 1 293 ? -21.355 21.240 -4.588 1.00 42.22 293 ARG A O 1
ATOM 2362 N N . GLY A 1 294 ? -20.078 20.841 -6.391 1.00 39.00 294 GLY A N 1
ATOM 2363 C CA . GLY A 1 294 ? -21.089 21.017 -7.442 1.00 39.00 294 GLY A CA 1
ATOM 2364 C C . GLY A 1 294 ? -21.438 19.743 -8.237 1.00 39.00 294 GLY A C 1
ATOM 2365 O O . GLY A 1 294 ? -22.277 19.815 -9.132 1.00 39.00 294 GLY A O 1
ATOM 2366 N N . GLY A 1 295 ? -20.834 18.585 -7.943 1.00 34.12 295 GLY A N 1
ATOM 2367 C CA . GLY A 1 295 ? -21.085 17.321 -8.647 1.00 34.12 295 GLY A CA 1
ATOM 2368 C C . GLY A 1 295 ? -20.532 16.100 -7.903 1.00 34.12 295 GLY A C 1
ATOM 2369 O O . GLY A 1 295 ? -19.774 16.229 -6.952 1.00 34.12 295 GLY A O 1
ATOM 2370 N N . THR A 1 296 ? -20.936 14.892 -8.298 1.00 33.03 296 THR A N 1
ATOM 2371 C CA . THR A 1 296 ? -20.419 13.640 -7.717 1.00 33.03 296 THR A CA 1
ATOM 2372 C C . THR A 1 296 ? -18.885 13.645 -7.738 1.00 33.03 296 THR A C 1
ATOM 2374 O O . THR A 1 296 ? -18.330 13.931 -8.805 1.00 33.03 296 THR A O 1
ATOM 2377 N N . PRO A 1 297 ? -18.191 13.331 -6.624 1.00 34.88 297 PRO A N 1
ATOM 2378 C CA . PRO A 1 297 ? -16.738 13.230 -6.616 1.00 34.88 297 PRO A CA 1
ATOM 2379 C C . PRO A 1 297 ? -16.302 12.263 -7.717 1.00 34.88 297 PRO A C 1
ATOM 2381 O O . PRO A 1 297 ? -16.612 11.073 -7.672 1.00 34.88 297 PRO A O 1
ATOM 2384 N N . LYS A 1 298 ? -15.630 12.774 -8.750 1.00 31.95 298 LYS A N 1
ATOM 2385 C CA . LYS A 1 298 ? -14.923 11.920 -9.698 1.00 31.95 298 LYS A CA 1
ATOM 2386 C C . LYS A 1 298 ? -13.547 11.664 -9.115 1.00 31.95 298 LYS A C 1
ATOM 2388 O O . LYS A 1 298 ? -12.790 12.601 -8.871 1.00 31.95 298 LYS A O 1
ATOM 2393 N N . LEU A 1 299 ? -13.245 10.389 -8.905 1.00 32.47 299 LEU A N 1
ATOM 2394 C CA . LEU A 1 299 ? -11.890 9.926 -8.662 1.00 32.47 299 LEU A CA 1
ATOM 2395 C C . LEU A 1 299 ? -11.021 10.453 -9.816 1.00 32.47 299 LEU A C 1
ATOM 2397 O O . LEU A 1 299 ? -11.216 10.045 -10.960 1.00 32.47 299 LEU A O 1
ATOM 2401 N N . ILE A 1 300 ? -10.081 11.365 -9.557 1.00 32.22 300 ILE A N 1
ATOM 2402 C CA . ILE A 1 300 ? -9.042 11.680 -10.547 1.00 32.22 300 ILE A CA 1
ATOM 2403 C C . ILE A 1 300 ? -7.930 10.647 -10.368 1.00 32.22 300 ILE A C 1
ATOM 2405 O O . ILE A 1 300 ? -6.852 10.942 -9.871 1.00 32.22 300 ILE A O 1
ATOM 2409 N N . TYR A 1 301 ? -8.270 9.416 -10.730 1.00 31.09 301 TYR A N 1
ATOM 2410 C CA . TYR A 1 301 ? -7.389 8.518 -11.460 1.00 31.09 301 TYR A CA 1
ATOM 2411 C C . TYR A 1 301 ? -8.136 8.196 -12.751 1.00 31.09 301 TYR A C 1
ATOM 2413 O O . TYR A 1 301 ? -8.672 7.106 -12.935 1.00 31.09 301 TYR A O 1
ATOM 2421 N N . SER A 1 302 ? -8.286 9.191 -13.627 1.00 28.72 302 SER A N 1
ATOM 2422 C CA . SER A 1 302 ? -8.636 8.876 -15.003 1.00 28.72 302 SER A CA 1
ATOM 2423 C C . SER A 1 302 ? -7.343 8.499 -15.707 1.00 28.72 302 SER A C 1
ATOM 2425 O O . SER A 1 302 ? -6.517 9.362 -15.988 1.00 28.72 302 SER A O 1
ATOM 2427 N N . ASN A 1 303 ? -7.205 7.224 -16.062 1.00 29.38 303 ASN A N 1
ATOM 2428 C CA . ASN A 1 303 ? -6.219 6.740 -17.033 1.00 29.38 303 ASN A CA 1
ATOM 2429 C C . ASN A 1 303 ? -6.442 7.322 -18.452 1.00 29.38 303 ASN A C 1
ATOM 2431 O O . ASN A 1 303 ? -5.926 6.787 -19.427 1.00 29.38 303 ASN A O 1
ATOM 2435 N N . SER A 1 304 ? -7.236 8.387 -18.601 1.00 29.44 304 SER A N 1
ATOM 2436 C CA . SER A 1 304 ? -7.421 9.110 -19.853 1.00 29.44 304 SER A CA 1
ATOM 2437 C C . SER A 1 304 ? -6.613 10.403 -19.810 1.00 29.44 304 SER A C 1
ATOM 2439 O O . SER A 1 304 ? -7.012 11.379 -19.177 1.00 29.44 304 SER A O 1
ATOM 2441 N N . PHE A 1 305 ? -5.505 10.411 -20.545 1.00 33.06 305 PHE A N 1
ATOM 2442 C CA . PHE A 1 305 ? -4.775 11.621 -20.938 1.00 33.06 305 PHE A CA 1
ATOM 2443 C C . PHE A 1 305 ? -5.499 12.408 -22.053 1.00 33.06 305 PHE A C 1
ATOM 2445 O O . PHE A 1 305 ? -4.900 13.275 -22.682 1.00 33.06 305 PHE A O 1
ATOM 2452 N N . ASP A 1 306 ? -6.772 12.096 -22.319 1.00 32.94 306 ASP A N 1
ATOM 2453 C CA . ASP A 1 306 ? -7.545 12.655 -23.435 1.00 32.94 306 ASP A CA 1
ATOM 2454 C C . ASP A 1 306 ? -8.119 14.051 -23.154 1.00 32.94 306 ASP A C 1
ATOM 2456 O O . ASP A 1 306 ? -8.568 14.718 -24.086 1.00 32.94 306 ASP A O 1
ATOM 2460 N N . ASP A 1 307 ? -8.068 14.523 -21.907 1.00 36.97 307 ASP A N 1
ATOM 2461 C CA . ASP A 1 307 ? -8.429 15.899 -21.581 1.00 36.97 307 ASP A CA 1
ATOM 2462 C C . ASP A 1 307 ? -7.152 16.746 -21.474 1.00 36.97 307 ASP A C 1
ATOM 2464 O O . ASP A 1 307 ? -6.249 16.451 -20.691 1.00 36.97 307 ASP A O 1
ATOM 2468 N N . GLU A 1 308 ? -7.085 17.816 -22.272 1.00 32.34 308 GLU A N 1
ATOM 2469 C CA . GLU A 1 308 ? -5.999 18.807 -22.376 1.00 32.34 308 GLU A CA 1
ATOM 2470 C C . GLU A 1 308 ? -5.740 19.615 -21.073 1.00 32.34 308 GLU A C 1
ATOM 2472 O O . GLU A 1 308 ? -5.358 20.787 -21.118 1.00 32.34 308 GLU A O 1
ATOM 2477 N N . SER A 1 309 ? -5.917 19.031 -19.882 1.00 32.53 309 SER A N 1
ATOM 2478 C CA . SER A 1 309 ? -5.393 19.592 -18.635 1.00 32.53 309 SER A CA 1
ATOM 2479 C C . SER A 1 309 ? -3.877 19.419 -18.632 1.00 32.53 309 SER A C 1
ATOM 2481 O O . SER A 1 309 ? -3.328 18.371 -18.296 1.00 32.53 309 SER A O 1
ATOM 2483 N N . SER A 1 310 ? -3.222 20.467 -19.121 1.00 31.22 310 SER A N 1
ATOM 2484 C CA . SER A 1 310 ? -1.786 20.578 -19.308 1.00 31.22 310 SER A CA 1
ATOM 2485 C C . SER A 1 310 ? -0.975 20.104 -18.099 1.00 31.22 310 SER A C 1
ATOM 2487 O O . SER A 1 310 ? -1.315 20.391 -16.954 1.00 31.22 310 SER A O 1
ATOM 2489 N N . LEU A 1 311 ? 0.181 19.508 -18.397 1.00 26.95 311 LEU A N 1
ATOM 2490 C CA . LEU A 1 311 ? 1.337 19.219 -17.532 1.00 26.95 311 LEU A CA 1
ATOM 2491 C C . LEU A 1 311 ? 1.773 20.338 -16.550 1.00 26.95 311 LEU A C 1
ATOM 2493 O O . LEU A 1 311 ? 2.721 20.140 -15.799 1.00 26.95 311 LEU A O 1
ATOM 2497 N N . ASN A 1 312 ? 1.115 21.500 -16.536 1.00 26.56 312 ASN A N 1
ATOM 2498 C CA . ASN A 1 312 ? 1.389 22.614 -15.631 1.00 26.56 312 ASN A CA 1
ATOM 2499 C C . ASN A 1 312 ? 0.754 22.464 -14.237 1.00 26.56 312 ASN A C 1
ATOM 2501 O O . ASN A 1 312 ? 1.132 23.208 -13.336 1.00 26.56 312 ASN A O 1
ATOM 2505 N N . ASP A 1 313 ? -0.161 21.511 -14.034 1.00 27.98 313 ASP A N 1
ATOM 2506 C CA . ASP A 1 313 ? -0.843 21.324 -12.739 1.00 27.98 313 ASP A CA 1
ATOM 2507 C C . ASP A 1 313 ? -0.112 20.365 -11.783 1.00 27.98 313 ASP A C 1
ATOM 2509 O O . ASP A 1 313 ? -0.528 20.173 -10.641 1.00 27.98 313 ASP A O 1
ATOM 2513 N N . TRP A 1 314 ? 1.014 19.791 -12.216 1.00 25.67 314 TRP A N 1
ATOM 2514 C CA . TRP A 1 314 ? 1.853 18.915 -11.399 1.00 25.67 314 TRP A CA 1
ATOM 2515 C C . TRP A 1 314 ? 3.166 19.609 -11.049 1.00 25.67 314 TRP A C 1
ATOM 2517 O O . TRP A 1 314 ? 4.249 19.202 -11.466 1.00 25.67 314 TRP A O 1
ATOM 2527 N N . ILE A 1 315 ? 3.073 20.670 -10.247 1.00 23.55 315 ILE A N 1
ATOM 2528 C CA . ILE A 1 315 ? 4.242 21.186 -9.535 1.00 23.55 315 ILE A CA 1
ATOM 2529 C C . ILE A 1 315 ? 4.489 20.269 -8.335 1.00 23.55 315 ILE A C 1
ATOM 2531 O O . ILE A 1 315 ? 3.985 20.483 -7.234 1.00 23.55 315 ILE A O 1
ATOM 2535 N N . ILE A 1 316 ? 5.301 19.236 -8.556 1.00 29.19 316 ILE A N 1
ATOM 2536 C CA . ILE A 1 316 ? 6.135 18.682 -7.492 1.00 29.19 316 ILE A CA 1
ATOM 2537 C C . ILE A 1 316 ? 7.320 19.640 -7.345 1.00 29.19 316 ILE A C 1
ATOM 2539 O O . ILE A 1 316 ? 8.355 19.453 -7.972 1.00 29.19 316 ILE A O 1
ATOM 2543 N N . GLU A 1 317 ? 7.174 20.674 -6.516 1.00 24.20 317 GLU A N 1
ATOM 2544 C CA . GLU A 1 317 ? 8.312 21.432 -5.989 1.00 24.20 317 GLU A CA 1
ATOM 2545 C C . GLU A 1 317 ? 8.066 21.836 -4.530 1.00 24.20 317 GLU A C 1
ATOM 2547 O O . GLU A 1 317 ? 7.461 22.863 -4.246 1.00 24.20 317 GLU A O 1
ATOM 2552 N N . GLY A 1 318 ? 8.610 21.042 -3.605 1.00 25.62 318 GLY A N 1
ATOM 2553 C CA . GLY A 1 318 ? 9.166 21.531 -2.339 1.00 25.62 318 GLY A CA 1
ATOM 2554 C C . GLY A 1 318 ? 8.249 22.276 -1.346 1.00 25.62 318 GLY A C 1
ATOM 2555 O O . GLY A 1 318 ? 7.036 22.377 -1.509 1.00 25.62 318 GLY A O 1
ATOM 2556 N N . PRO A 1 319 ? 8.827 22.773 -0.234 1.00 26.47 319 PRO A N 1
ATOM 2557 C CA . PRO A 1 319 ? 8.085 23.364 0.875 1.00 26.47 319 PRO A CA 1
ATOM 2558 C C . PRO A 1 319 ? 7.637 24.793 0.530 1.00 26.47 319 PRO A C 1
ATOM 2560 O O . PRO A 1 319 ? 8.277 2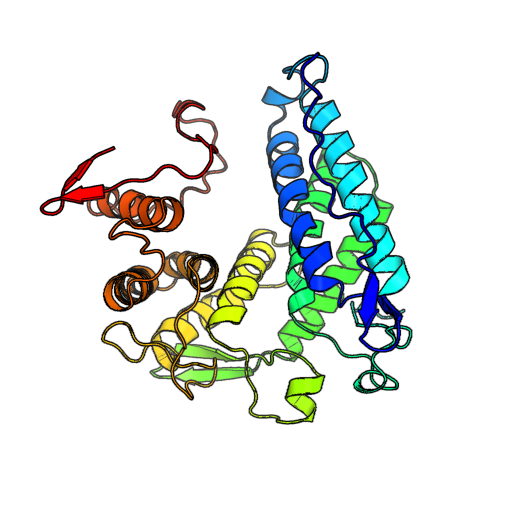5.771 0.917 1.00 26.47 319 PRO A O 1
ATOM 2563 N N . GLY A 1 320 ? 6.527 24.924 -0.192 1.00 33.09 320 GLY A N 1
ATOM 2564 C CA . GLY A 1 320 ? 5.793 26.184 -0.311 1.00 33.09 320 GLY A CA 1
ATOM 2565 C C . GLY A 1 320 ? 4.999 26.465 0.968 1.00 33.09 320 GLY A C 1
ATOM 2566 O O . GLY A 1 320 ? 4.276 25.603 1.459 1.00 33.09 320 GLY A O 1
ATOM 2567 N N . GLN A 1 321 ? 5.133 27.664 1.540 1.00 32.91 321 GLN A N 1
ATOM 2568 C CA . GLN A 1 321 ? 4.342 28.081 2.700 1.00 32.91 321 GLN A CA 1
ATOM 2569 C C . GLN A 1 321 ? 3.114 28.869 2.237 1.00 32.91 321 GLN A C 1
ATOM 2571 O O . GLN A 1 321 ? 3.279 29.946 1.677 1.00 32.91 321 GLN A O 1
ATOM 2576 N N . VAL A 1 322 ? 1.905 28.385 2.530 1.00 39.53 322 VAL A N 1
ATOM 2577 C CA . VAL A 1 322 ? 0.645 29.064 2.174 1.00 39.53 322 VAL A CA 1
ATOM 2578 C C . VAL A 1 322 ? -0.080 29.512 3.446 1.00 39.53 322 VAL A C 1
ATOM 2580 O O . VAL A 1 322 ? -0.070 28.799 4.450 1.00 39.53 322 VAL A O 1
ATOM 2583 N N . ALA A 1 323 ? -0.694 30.699 3.440 1.00 34.16 323 ALA A N 1
ATOM 2584 C CA . ALA A 1 323 ? -1.438 31.230 4.586 1.00 34.16 323 ALA A CA 1
ATOM 2585 C C . ALA A 1 323 ? -2.942 31.346 4.285 1.00 34.16 323 ALA A C 1
ATOM 2587 O O . ALA A 1 323 ? -3.346 31.662 3.164 1.00 34.16 323 ALA A O 1
ATOM 2588 N N . ILE A 1 324 ? -3.774 31.113 5.308 1.00 36.12 324 ILE A N 1
ATOM 2589 C CA . ILE A 1 324 ? -5.225 31.332 5.248 1.00 36.12 324 ILE A CA 1
ATOM 2590 C C . ILE A 1 324 ? -5.563 32.566 6.081 1.00 36.12 324 ILE A C 1
ATOM 2592 O O . ILE A 1 324 ? -5.384 32.572 7.297 1.00 36.12 324 ILE A O 1
ATOM 2596 N N . GLU A 1 325 ? -6.110 33.591 5.431 1.00 37.19 325 GLU A N 1
ATOM 2597 C CA . GLU A 1 325 ? -6.633 34.792 6.085 1.00 37.19 325 GLU A CA 1
ATOM 2598 C C . GLU A 1 325 ? -8.132 34.900 5.797 1.00 37.19 325 GLU A C 1
ATOM 2600 O O . GLU A 1 325 ? -8.555 34.894 4.643 1.00 37.19 325 GLU A O 1
ATOM 2605 N N . ASN A 1 326 ? -8.961 34.987 6.843 1.00 35.59 326 ASN A N 1
ATOM 2606 C CA . ASN A 1 326 ? -10.418 35.165 6.727 1.00 35.59 326 ASN A CA 1
ATOM 2607 C C . ASN A 1 326 ? -11.122 34.132 5.819 1.00 35.59 326 ASN A C 1
ATOM 2609 O O . ASN A 1 326 ? -12.091 34.451 5.132 1.00 35.59 326 ASN A O 1
ATOM 2613 N N . GLY A 1 327 ? -10.629 32.890 5.803 1.00 32.47 327 GLY A N 1
ATOM 2614 C CA . GLY A 1 327 ? -11.190 31.811 4.983 1.00 32.47 327 GLY A CA 1
ATOM 2615 C C . GLY A 1 327 ? -10.838 31.886 3.493 1.00 32.47 327 GLY A C 1
ATOM 2616 O O . GLY A 1 327 ? -11.436 31.156 2.703 1.00 32.47 327 GLY A O 1
ATOM 2617 N N . GLN A 1 328 ? -9.885 32.739 3.105 1.00 29.14 328 GLN A N 1
ATOM 2618 C CA . GLN A 1 328 ? -9.388 32.860 1.735 1.00 29.14 328 GLN A CA 1
ATOM 2619 C C . GLN A 1 328 ? -7.901 32.492 1.648 1.00 29.14 328 GLN A C 1
ATOM 2621 O O . GLN A 1 328 ? -7.112 32.806 2.543 1.00 29.14 328 GLN A O 1
ATOM 2626 N N . LEU A 1 329 ? -7.541 31.806 0.559 1.00 35.44 329 LEU A N 1
ATOM 2627 C CA . LEU A 1 329 ? -6.177 31.378 0.258 1.00 35.44 329 LEU A CA 1
ATOM 2628 C C . LEU A 1 329 ? -5.350 32.573 -0.230 1.00 35.44 329 LEU A C 1
ATOM 2630 O O . LEU A 1 329 ? -5.777 33.279 -1.147 1.00 35.44 329 LEU A O 1
ATOM 2634 N N . ARG A 1 330 ? -4.158 32.771 0.337 1.00 39.62 330 ARG A N 1
ATOM 2635 C CA . ARG A 1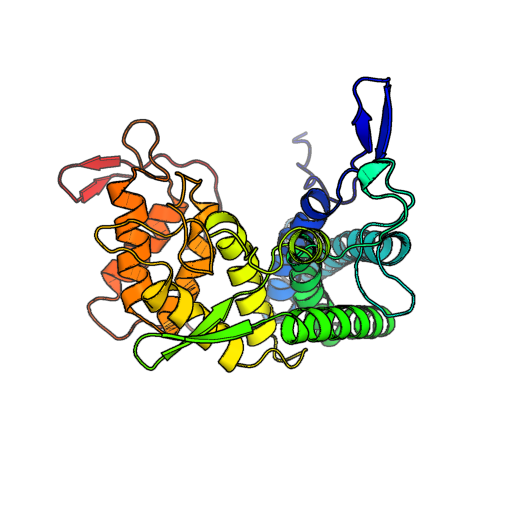 330 ? -3.134 33.646 -0.242 1.00 39.62 330 ARG A CA 1
ATOM 2636 C C . ARG A 1 330 ? -1.851 32.855 -0.457 1.00 39.62 330 ARG A C 1
ATOM 2638 O O . ARG A 1 330 ? -1.310 32.303 0.502 1.00 39.62 330 ARG A O 1
ATOM 2645 N N . ILE A 1 331 ? -1.440 32.792 -1.724 1.00 45.38 331 ILE A N 1
ATOM 2646 C CA . ILE A 1 331 ? -0.174 32.208 -2.185 1.00 45.38 331 ILE A CA 1
ATOM 2647 C C . ILE A 1 331 ? 0.951 33.195 -1.891 1.00 45.38 331 ILE A C 1
ATOM 2649 O O . ILE A 1 331 ? 0.765 34.394 -2.213 1.00 45.38 331 ILE A O 1
#

Nearest PDB structures (foldseek):
  2okx-assembly1_A  TM=5.807E-01  e=1.962E-01  Bacillus sp. GL1
  8iwd-assembly1_A  TM=6.681E-01  e=6.611E-01  Aspergillus niger
  6q5t-assembly1_B  TM=5.172E-01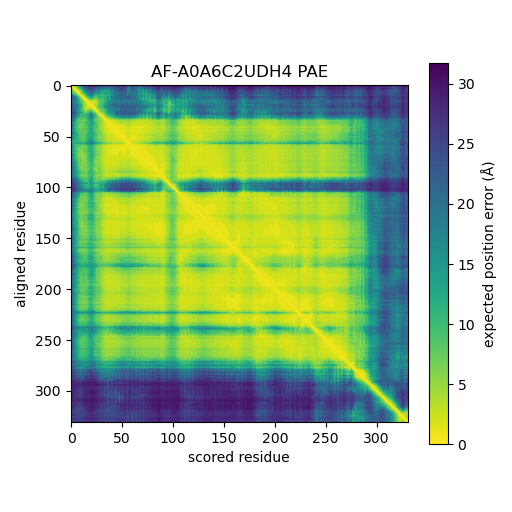  e=2.593E+00  Mycolicibacterium hassiacum DSM 44199
  7zo0-assembly1_A  TM=4.979E-01  e=7.507E+00  Akkermansia muciniphila ATCC BAA-835
  6hq6-assembly1_B  TM=3.207E-01  e=1.486E+00  metagenome

Secondary structure (DSSP, 8-state):
---------S----EEE-TTS-EEE--THHHHTTHHHHHHHHHHHHT-GGGTT-EETTEEHHHHHHHHHHHHHHHHHHHHHHTB-TTS-B---TTSS-GGGSS----BGGGHHHHHHHHHHHHHHHHHT--HHHHHHHHHHHHHHHHHHHHHPEEEEETTEEEEE--SBHHHHHH-TT---BHHHHHHHHHHHHHHHHH-SSS--HHHHHHHHHHIIIIIB-STT-B-SBTTS-S-PPP--GGGTGGGGGGGGT-THHHHHHHHHHHHTTTTEETTEE-HHHHHHHHHHHGGGGS----S----TTS---GGG----S----EEETTEEE-

Solvent-accessible surface area (backbone atoms only — not comparable to full-atom values): 18558 Å² total; per-residue (Å²): 133,82,76,77,82,67,80,84,69,56,72,58,83,55,63,40,73,46,99,86,71,49,76,25,63,38,78,54,39,73,43,42,46,45,33,37,76,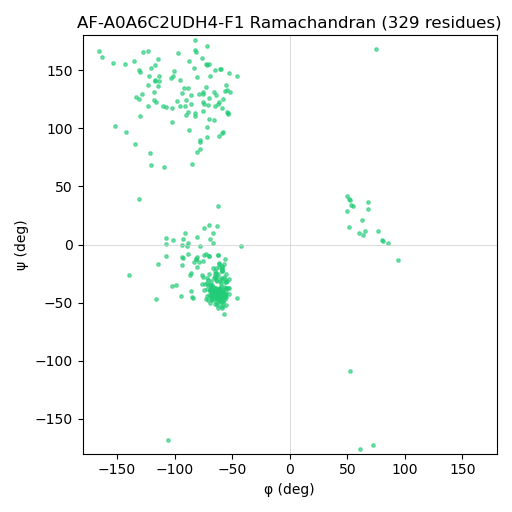40,19,50,59,23,27,60,46,57,80,34,69,88,49,30,81,43,65,61,93,92,41,30,42,46,56,50,29,54,51,39,48,53,56,43,45,54,42,49,52,50,45,51,70,63,26,37,47,100,77,31,38,66,28,54,45,61,82,36,67,53,68,93,44,48,91,55,73,40,45,49,62,61,48,42,40,44,48,47,14,43,48,36,43,36,54,31,28,61,76,72,72,42,64,66,68,56,36,54,51,50,49,50,27,44,37,39,44,41,54,51,51,60,72,57,46,46,74,47,78,46,100,87,38,58,22,43,35,39,50,52,22,56,61,50,29,75,76,34,79,83,46,38,26,38,46,51,61,47,10,54,54,38,44,35,51,49,48,44,37,72,64,68,78,50,86,44,51,70,66,60,57,48,15,45,32,36,23,49,60,70,38,22,47,70,56,96,44,40,41,17,24,20,51,80,38,46,71,63,49,71,94,64,57,61,76,31,50,59,27,48,48,68,30,25,83,79,35,64,63,48,41,58,50,53,50,42,25,34,62,74,67,52,43,45,52,54,99,86,20,54,41,56,68,65,48,47,63,60,48,65,52,62,72,33,79,83,54,81,83,71,75,89,77,62,94,60,85,82,59,88,77,57,85,79,81,69,77,89,66,80,94,62,83,41,44,73,57,97,90,41,86,45,126

Foldseek 3Di:
DPPPPDPPQLLDQPFDQDPVRDTFRDPCLVSLLCLQVLLVLLLVLLLDVVQQQPDDPHDGSVRVSVVSLVSSVSSVVVQCVQQQDPQLEGWHDLRGPPVVCHPPTKDFLSCLSNLLSLLSSLVSCVSVVHDVVSNVSSLSNSLSHVVVQVVQWDWDDFPRAIAIWGARMPVRCVVPVPHTDFQQVVLVVLLSLVSVDVSVRHPSHPSHLLNHLCLLPRQFQPPQLWGAGGSNNHHTNDQDAPSSQVSSCVSCVNVVCSNVSSLSNCVVVVHCADPQFHFPVNVVSVPVCVVCVVDDDDPPPPPDPPDPPDPPVDPPDDGDTWHADPNDTDD

pLDDT: mean 74.63, std 22.54, range [23.55, 98.44]